Protein AF-A0ABD5SU99-F1 (afdb_monomer_lite)

Foldseek 3Di:
DDDDDDPPPPPPVVVVVVVVLVVVCQAQVLVSPPQPPDPPHDDNQVPDPDHGDHDLFDKDWQPPDPAQRKFKWWAFLLLVLLVVLVVVDDPVVLPDPPPPDDPSVSSLVVSQAEDDDLPPDSGYVVSQLVLLVLLVVVVVCCCVVVVQPDWWWKRQLGHIMIIRPDRCPPCSCALVVQVVVVCCCCPVVVRRTDSCQRRDNGDMGTDQQDANNSRQFGIHIDDDSPDDRVPPGHDPVPDDPVVPPDD

Secondary structure (DSSP, 8-state):
------------HHHHHHHHHHHHHHHSTTTS-TTTTSTTPPPPGGG-SSPPP--S--EEETT-SSSS--EEEEEEHHHHHHHHHHHHS-GGG--S--SSS-HHHHHHHHS----S-STT-S--HHHHHHHHHHHHHHHHHHHHTT--S-EEEEE-SSEEEEEE----TTTTT-HHHHHHHHHIIIIIS-----HHHHH-TT-EEEPTT-EETTTTEE-EEES-TT--TTTTT--GGGS-TTTS---

Structure (mmCIF, N/CA/C/O backbone):
data_AF-A0ABD5SU99-F1
#
_entry.id   AF-A0ABD5SU99-F1
#
loop_
_atom_site.group_PDB
_atom_site.id
_atom_site.type_symbol
_atom_site.label_atom_id
_atom_site.label_alt_id
_atom_site.label_comp_id
_atom_site.label_asym_id
_atom_site.label_entity_id
_atom_site.label_seq_id
_atom_site.pdbx_PDB_ins_code
_atom_site.Cartn_x
_atom_site.Cartn_y
_atom_site.Cartn_z
_atom_site.occupancy
_atom_site.B_iso_or_equiv
_atom_site.auth_seq_id
_atom_site.auth_comp_id
_atom_site.auth_asym_id
_atom_site.auth_atom_id
_atom_site.pdbx_PDB_model_num
ATOM 1 N N . TYR A 1 1 ? 1.007 -40.367 4.594 1.00 33.06 1 TYR A N 1
ATOM 2 C CA . TYR A 1 1 ? 0.084 -40.044 5.696 1.00 33.06 1 TYR A CA 1
ATOM 3 C C . TYR A 1 1 ? 0.593 -38.775 6.339 1.00 33.06 1 TYR A C 1
ATOM 5 O O . TYR A 1 1 ? 1.397 -38.842 7.257 1.00 33.06 1 TYR A O 1
ATOM 13 N N . THR A 1 2 ? 0.211 -37.633 5.778 1.00 33.09 2 THR A N 1
ATOM 14 C CA . THR A 1 2 ? 0.594 -36.320 6.298 1.00 33.09 2 THR A CA 1
ATOM 15 C C . THR A 1 2 ? -0.661 -35.764 6.942 1.00 33.09 2 THR A C 1
ATOM 17 O O . THR A 1 2 ? -1.633 -35.463 6.257 1.00 33.09 2 THR A O 1
ATOM 20 N N . THR A 1 3 ? -0.685 -35.783 8.269 1.00 32.12 3 THR A N 1
ATOM 21 C CA . THR A 1 3 ? -1.780 -35.241 9.067 1.00 32.12 3 THR A CA 1
ATOM 22 C C . THR A 1 3 ? -1.652 -33.725 9.052 1.00 32.12 3 THR A C 1
ATOM 24 O O . THR A 1 3 ? -0.763 -33.180 9.699 1.00 32.12 3 THR A O 1
ATOM 27 N N . THR A 1 4 ? -2.527 -33.048 8.314 1.00 40.25 4 THR A N 1
ATOM 28 C CA . THR A 1 4 ? -2.817 -31.627 8.509 1.00 40.25 4 THR A CA 1
ATOM 29 C C . THR A 1 4 ? -3.391 -31.461 9.914 1.00 40.25 4 THR A C 1
ATOM 31 O O . THR A 1 4 ? -4.456 -31.993 10.231 1.00 40.25 4 THR A O 1
ATOM 34 N N . ALA A 1 5 ? -2.656 -30.778 10.790 1.00 30.83 5 ALA A N 1
ATOM 35 C CA . ALA A 1 5 ? -3.190 -30.356 12.075 1.00 30.83 5 ALA A CA 1
ATOM 36 C C . ALA A 1 5 ? -4.237 -29.252 11.830 1.00 30.83 5 ALA A C 1
ATOM 38 O O . ALA A 1 5 ? -3.983 -28.349 11.032 1.00 30.83 5 ALA A O 1
ATOM 39 N N . PRO A 1 6 ? -5.414 -29.301 12.472 1.00 33.06 6 PRO A N 1
ATOM 40 C CA . PRO A 1 6 ? -6.408 -28.253 12.322 1.00 33.06 6 PRO A CA 1
ATOM 41 C C . PRO A 1 6 ? -5.910 -26.973 12.999 1.00 33.06 6 PRO A C 1
ATOM 43 O O . PRO A 1 6 ? -5.499 -26.995 14.164 1.00 33.06 6 PRO A O 1
ATOM 46 N N . ILE A 1 7 ? -5.990 -25.854 12.275 1.00 35.66 7 ILE A N 1
ATOM 47 C CA . ILE A 1 7 ? -5.831 -24.509 12.832 1.00 35.66 7 ILE A CA 1
ATOM 48 C C . ILE A 1 7 ? -6.864 -24.379 13.949 1.00 35.66 7 ILE A C 1
ATOM 50 O O . ILE A 1 7 ? -8.073 -24.332 13.721 1.00 35.66 7 ILE A O 1
ATOM 54 N N . THR A 1 8 ? -6.388 -24.410 15.188 1.00 33.78 8 THR A N 1
ATOM 55 C CA . THR A 1 8 ? -7.256 -24.307 16.352 1.00 33.78 8 THR A CA 1
ATOM 56 C C . THR A 1 8 ? -7.601 -22.833 16.512 1.00 33.78 8 THR A C 1
ATOM 58 O O . THR A 1 8 ? -6.786 -22.063 17.015 1.00 33.78 8 THR A O 1
ATOM 61 N N . GLN A 1 9 ? -8.793 -22.423 16.069 1.00 39.72 9 GLN A N 1
ATOM 62 C CA . GLN A 1 9 ? -9.343 -21.106 16.389 1.00 39.72 9 GLN A CA 1
ATOM 63 C C . GLN A 1 9 ? -9.461 -20.985 17.913 1.00 39.72 9 GLN A C 1
ATOM 65 O O . GLN A 1 9 ? -10.394 -21.496 18.533 1.00 39.72 9 GLN A O 1
ATOM 70 N N . ARG A 1 10 ? -8.488 -20.326 18.545 1.00 38.88 10 ARG A N 1
ATOM 71 C CA . ARG A 1 10 ? -8.619 -19.874 19.929 1.00 38.88 10 ARG A CA 1
ATOM 72 C C . ARG A 1 10 ? -9.561 -18.675 19.933 1.00 38.88 10 ARG A C 1
ATOM 74 O O . ARG A 1 10 ? -9.139 -17.548 19.696 1.00 38.88 10 ARG A O 1
ATOM 81 N N . THR A 1 11 ? -10.841 -18.916 20.191 1.00 42.84 11 THR A N 1
ATOM 82 C CA . THR A 1 11 ? -11.827 -17.856 20.421 1.00 42.84 11 THR A CA 1
ATOM 83 C C . THR A 1 11 ? -11.618 -17.269 21.817 1.00 42.84 11 THR A C 1
ATOM 85 O O . THR A 1 11 ? -12.223 -17.713 22.793 1.00 42.84 11 THR A O 1
ATOM 88 N N . ASP A 1 12 ? -10.718 -16.297 21.929 1.00 51.03 12 ASP A N 1
ATOM 89 C CA . ASP A 1 12 ? -10.637 -15.434 23.105 1.00 51.03 12 ASP A CA 1
ATOM 90 C C . ASP A 1 12 ? -11.763 -14.394 23.020 1.00 51.03 12 ASP A C 1
ATOM 92 O O . ASP A 1 12 ? -11.740 -13.494 22.178 1.00 51.03 12 ASP A O 1
ATOM 96 N N . SER A 1 13 ? -12.772 -14.519 23.886 1.00 55.41 13 SER A N 1
ATOM 97 C CA . SER A 1 13 ? -13.923 -13.609 23.935 1.00 55.41 13 SER A CA 1
ATOM 98 C C . SER A 1 13 ? -13.525 -12.148 24.177 1.00 55.41 13 SER A C 1
ATOM 100 O O . SER A 1 13 ? -14.260 -11.243 23.793 1.00 55.41 13 SER A O 1
ATOM 102 N N . SER A 1 14 ? -12.360 -11.900 24.789 1.00 59.12 14 SER A N 1
ATOM 103 C CA . SER A 1 14 ? -11.836 -10.546 24.986 1.00 59.12 14 SER A CA 1
ATOM 104 C C . SER A 1 14 ? -11.267 -9.938 23.699 1.00 59.12 14 SER A C 1
ATOM 106 O O . SER A 1 14 ? -11.337 -8.723 23.513 1.00 59.12 14 SER A O 1
ATOM 108 N N . ARG A 1 15 ? -10.754 -10.771 22.782 1.00 60.66 15 ARG A N 1
ATOM 109 C CA . ARG A 1 15 ? -10.257 -10.345 21.467 1.00 60.66 15 ARG A CA 1
ATOM 110 C C . ARG A 1 15 ? -11.413 -9.971 20.538 1.00 60.66 15 ARG A C 1
ATOM 112 O O . ARG A 1 15 ? -11.324 -8.952 19.863 1.00 60.66 15 ARG A O 1
ATOM 119 N N . GLY A 1 16 ? -12.513 -10.729 20.582 1.00 62.28 16 GLY A N 1
ATOM 120 C CA . GLY A 1 16 ? -13.746 -10.406 19.849 1.00 62.28 16 GLY A CA 1
ATOM 121 C C . GLY A 1 16 ? -14.328 -9.047 20.247 1.00 62.28 16 GLY A C 1
ATOM 122 O O . GLY A 1 16 ? -14.531 -8.193 19.395 1.00 62.28 16 GLY A O 1
ATOM 123 N N . ALA A 1 17 ? -14.462 -8.786 21.552 1.00 64.06 17 ALA A N 1
ATOM 124 C CA . ALA A 1 17 ? -14.976 -7.504 22.045 1.00 64.06 17 ALA A CA 1
ATOM 125 C C . ALA A 1 17 ? -14.102 -6.293 21.650 1.00 64.06 17 ALA A C 1
ATOM 127 O O . ALA 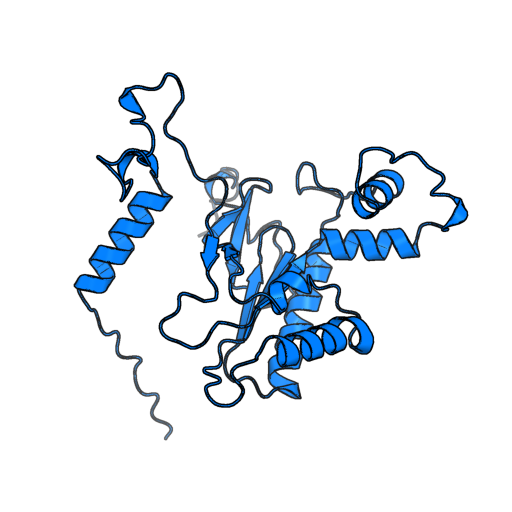A 1 17 ? -14.618 -5.201 21.418 1.00 64.06 17 ALA A O 1
ATOM 128 N N . LYS A 1 18 ? -12.776 -6.472 21.558 1.00 76.19 18 LYS A N 1
ATOM 129 C CA . LYS A 1 18 ? -11.858 -5.429 21.065 1.00 76.19 18 LYS A CA 1
ATOM 130 C C . LYS A 1 18 ? -12.024 -5.178 19.566 1.00 76.19 18 LYS A C 1
ATOM 132 O O . LYS A 1 18 ? -11.991 -4.024 19.150 1.00 76.19 18 LYS A O 1
ATOM 137 N N . LEU A 1 19 ? -12.217 -6.236 18.776 1.00 80.94 19 LEU A N 1
ATOM 138 C CA . LEU A 1 19 ? -12.436 -6.125 17.335 1.00 80.94 19 LEU A CA 1
ATOM 139 C C . LEU A 1 19 ? -13.751 -5.400 17.031 1.00 80.94 19 LEU A C 1
ATOM 141 O O . LEU A 1 19 ? -13.751 -4.462 16.242 1.00 80.94 19 LEU A O 1
ATOM 145 N N . ASP A 1 20 ? -14.836 -5.756 17.721 1.00 85.44 20 ASP A N 1
ATOM 146 C CA . ASP A 1 20 ? -16.141 -5.102 17.557 1.00 85.44 20 ASP A CA 1
ATOM 147 C C . ASP A 1 20 ? -16.066 -3.602 17.880 1.00 85.44 20 ASP A C 1
ATOM 149 O O . ASP A 1 20 ? -16.650 -2.770 17.182 1.00 85.44 20 ASP A O 1
ATOM 153 N N . SER A 1 21 ? -15.298 -3.239 18.913 1.00 86.50 21 SER A N 1
ATOM 154 C CA . SER A 1 21 ? -15.047 -1.840 19.267 1.00 86.50 21 SER A CA 1
ATOM 155 C C . SER A 1 21 ? -14.264 -1.100 18.180 1.00 86.50 21 SER A C 1
ATOM 157 O O . SER A 1 21 ? -14.588 0.048 17.884 1.00 86.50 21 SER A O 1
ATOM 159 N N . ALA A 1 22 ? -13.251 -1.736 17.583 1.00 86.94 22 ALA A N 1
ATOM 160 C CA . ALA A 1 22 ? -12.465 -1.145 16.502 1.00 86.94 22 ALA A CA 1
ATOM 161 C C . ALA A 1 22 ? -13.307 -0.951 15.233 1.00 86.94 22 ALA A C 1
ATOM 163 O O . ALA A 1 22 ? -13.284 0.123 14.640 1.00 86.94 22 ALA A O 1
ATOM 164 N N . VAL A 1 23 ? -14.105 -1.955 14.858 1.00 89.38 23 VAL A N 1
ATOM 165 C CA . VAL A 1 23 ? -15.031 -1.883 13.717 1.00 89.38 23 VAL A CA 1
ATOM 166 C C . VAL A 1 23 ? -16.049 -0.763 13.923 1.00 89.38 23 VAL A C 1
ATOM 168 O O . VAL A 1 23 ? -16.254 0.047 13.024 1.00 89.38 23 VAL A O 1
ATOM 171 N N . SER A 1 24 ? -16.634 -0.670 15.121 1.00 91.75 24 SER A N 1
ATOM 172 C CA . SER A 1 24 ? -17.593 0.391 15.454 1.00 91.75 24 SER A CA 1
ATOM 173 C C . SER A 1 24 ? -16.956 1.779 15.348 1.00 91.75 24 SER A C 1
ATOM 175 O O . SER A 1 24 ? -17.555 2.689 14.780 1.00 91.75 24 SER A O 1
ATOM 177 N N . PHE A 1 25 ? -15.721 1.936 15.836 1.00 91.25 25 PHE A N 1
ATOM 178 C CA . PHE A 1 25 ? -14.965 3.180 15.689 1.00 91.25 25 PHE A CA 1
ATOM 179 C C . PHE A 1 25 ? -14.668 3.514 14.227 1.00 91.25 25 PHE A C 1
ATOM 181 O O . PHE A 1 25 ? -14.889 4.643 13.820 1.00 91.25 25 PHE A O 1
ATOM 188 N N . ILE A 1 26 ? -14.252 2.552 13.406 1.00 89.94 26 ILE A N 1
ATOM 189 C CA . ILE A 1 26 ? -14.007 2.789 11.976 1.00 89.94 26 ILE A CA 1
ATOM 190 C C . ILE A 1 26 ? -15.294 3.215 11.248 1.00 89.94 26 ILE A C 1
ATOM 192 O O . ILE A 1 26 ? -15.264 4.108 10.406 1.00 89.94 26 ILE A O 1
ATOM 196 N N . GLN A 1 27 ? -16.431 2.594 11.569 1.00 89.19 27 GLN A N 1
ATOM 197 C CA . GLN A 1 27 ? -17.713 2.875 10.915 1.00 89.19 27 GLN A CA 1
ATOM 198 C C . GLN A 1 27 ? -18.372 4.175 11.391 1.00 89.19 27 GLN A C 1
ATOM 200 O O . GLN A 1 27 ? -19.133 4.789 10.644 1.00 89.19 27 GLN A O 1
ATOM 205 N N . SER A 1 28 ? -18.138 4.589 12.638 1.00 90.38 28 SER A N 1
ATOM 206 C CA . SER A 1 28 ? -18.675 5.840 13.188 1.00 90.38 28 SER A CA 1
ATOM 207 C C . SER A 1 28 ? -17.705 6.453 14.214 1.00 90.38 28 SER A C 1
ATOM 209 O O . SER A 1 28 ? -17.959 6.384 15.425 1.00 90.38 28 SER A O 1
ATOM 211 N N . PRO A 1 29 ? -16.598 7.070 13.750 1.00 91.12 29 PRO A N 1
ATOM 212 C CA . PRO A 1 29 ? -15.497 7.525 14.600 1.00 91.12 29 PRO A CA 1
ATOM 213 C C . PRO A 1 29 ? -15.932 8.424 15.748 1.00 91.12 29 PRO A C 1
ATOM 215 O O . PRO A 1 29 ? -15.576 8.172 16.897 1.00 91.12 29 PRO A O 1
ATOM 218 N N . ALA A 1 30 ? -16.754 9.439 15.475 1.00 90.00 30 ALA A N 1
ATOM 219 C CA . ALA A 1 30 ? -17.163 10.388 16.505 1.00 90.00 30 ALA A CA 1
ATOM 220 C C . ALA A 1 30 ? -18.101 9.761 17.554 1.00 90.00 30 ALA A C 1
ATOM 222 O O . ALA A 1 30 ? -18.088 10.149 18.723 1.00 90.00 30 ALA A O 1
ATOM 223 N N . ARG A 1 31 ? -18.896 8.750 17.173 1.00 89.75 31 ARG A N 1
ATOM 224 C CA . ARG A 1 31 ? -19.836 8.074 18.086 1.00 89.75 31 ARG A CA 1
ATOM 225 C C . ARG A 1 31 ? -19.150 7.081 19.015 1.00 89.75 31 ARG A C 1
ATOM 227 O O . ARG A 1 31 ? -19.563 6.955 20.172 1.00 89.75 31 ARG A O 1
ATOM 234 N N . TYR A 1 32 ? -18.115 6.408 18.520 1.00 91.25 32 TYR A N 1
ATOM 235 C CA . TYR A 1 32 ? -17.366 5.377 19.244 1.00 91.25 32 TYR A CA 1
ATOM 236 C C . TYR A 1 32 ? -15.943 5.818 19.602 1.00 91.25 32 TYR A C 1
ATOM 238 O O . TYR A 1 32 ? -15.064 4.978 19.785 1.00 91.25 32 TYR A O 1
ATOM 246 N N . ASP A 1 33 ? -15.723 7.128 19.717 1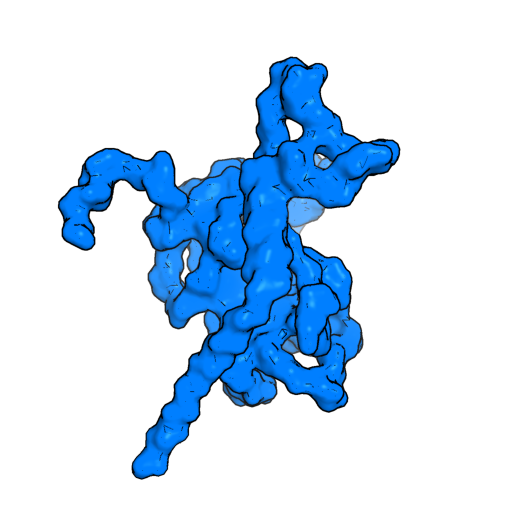.00 89.88 33 ASP A N 1
ATOM 247 C CA . ASP A 1 33 ? -14.427 7.705 20.051 1.00 89.88 33 ASP A CA 1
ATOM 248 C C . ASP A 1 33 ? -13.897 7.170 21.400 1.00 89.88 33 ASP A C 1
ATOM 250 O O . ASP A 1 33 ? -14.526 7.396 22.445 1.00 89.88 33 ASP A O 1
ATOM 254 N N . PRO A 1 34 ? -12.735 6.486 21.422 1.00 88.88 34 PRO A N 1
ATOM 255 C CA . PRO A 1 34 ? -12.143 5.981 22.658 1.00 88.88 34 PRO A CA 1
ATOM 256 C C . PRO A 1 34 ? -11.690 7.098 23.612 1.00 88.88 34 PRO A C 1
ATOM 258 O O . PRO A 1 34 ? -11.492 6.839 24.800 1.00 88.88 34 PRO A O 1
ATOM 261 N N . PHE A 1 35 ? -11.551 8.335 23.128 1.00 89.38 35 PHE A N 1
ATOM 262 C CA . PHE A 1 35 ? -11.140 9.497 23.914 1.00 89.38 35 PHE A CA 1
ATOM 263 C C . PHE A 1 35 ? -12.312 10.332 24.437 1.00 89.38 35 PHE A C 1
ATOM 265 O O . PHE A 1 35 ? -12.094 11.426 24.976 1.00 89.38 35 PHE A O 1
ATOM 272 N N . LYS A 1 36 ? -13.547 9.821 24.335 1.00 86.50 36 LYS A N 1
ATOM 273 C CA . LYS A 1 36 ? -14.757 10.506 24.799 1.00 86.50 36 LYS A CA 1
ATOM 274 C C . LYS A 1 36 ? -14.612 10.995 26.245 1.00 86.50 36 LYS A C 1
ATOM 276 O O . LYS A 1 36 ? -14.356 10.221 27.165 1.00 86.50 36 LYS A O 1
ATOM 281 N N . GLY A 1 37 ? -14.819 12.297 26.446 1.00 84.50 37 GLY A N 1
ATOM 282 C CA . GLY A 1 37 ? -14.672 12.958 27.749 1.00 84.50 37 GLY A CA 1
ATOM 283 C C . GLY A 1 37 ? -13.287 13.557 28.020 1.00 84.50 37 GLY A C 1
ATOM 284 O O . GLY A 1 37 ? -13.084 14.121 29.094 1.00 84.50 37 GLY A O 1
ATOM 285 N N . SER A 1 38 ? -12.357 13.472 27.066 1.00 91.25 38 SER A N 1
ATOM 286 C CA . SER A 1 38 ? -11.091 14.214 27.082 1.00 91.25 38 SER A CA 1
ATOM 287 C C . SER A 1 38 ? -11.155 15.482 26.220 1.00 91.25 38 SER A C 1
ATOM 289 O O . SER A 1 38 ? -12.093 15.680 25.451 1.00 91.25 38 SER A O 1
ATOM 291 N N . GLU A 1 39 ? -10.133 16.334 26.324 1.00 90.62 39 GLU A N 1
ATOM 292 C CA . GLU A 1 39 ? -9.961 17.507 25.450 1.00 90.62 39 GLU A CA 1
ATOM 293 C C . GLU A 1 39 ? -9.622 17.147 23.990 1.00 90.62 39 GLU A C 1
ATOM 295 O O . GLU A 1 39 ? -9.730 18.000 23.115 1.00 90.62 39 GLU A O 1
ATOM 300 N N . TYR A 1 40 ? -9.246 15.890 23.731 1.00 89.12 40 TYR A N 1
ATOM 301 C CA . TYR A 1 40 ? -8.907 15.364 22.404 1.00 89.12 40 TYR A CA 1
ATOM 302 C C . TYR A 1 40 ? -10.066 14.595 21.761 1.00 89.12 40 TYR A C 1
ATOM 304 O O . TYR A 1 40 ? -9.882 13.994 20.705 1.00 89.12 40 TYR A O 1
ATOM 312 N N . ALA A 1 41 ? -11.236 14.576 22.407 1.00 89.31 41 ALA A N 1
ATOM 313 C CA . ALA A 1 41 ? -12.384 13.848 21.900 1.00 89.31 41 ALA A CA 1
ATOM 314 C C . ALA A 1 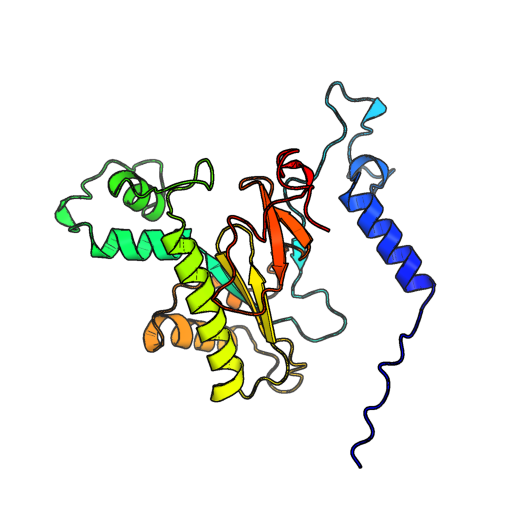41 ? -12.860 14.425 20.560 1.00 89.31 41 ALA A C 1
ATOM 316 O O . ALA A 1 41 ? -12.902 15.645 20.369 1.00 89.31 41 ALA A O 1
ATOM 317 N N . LEU A 1 42 ? -13.280 13.544 19.656 1.00 88.12 42 LEU A N 1
ATOM 318 C CA . LEU A 1 42 ? -13.989 13.940 18.451 1.00 88.12 42 LEU A CA 1
ATOM 319 C C . LEU A 1 42 ? -15.284 14.664 18.835 1.00 88.12 42 LEU A C 1
ATOM 321 O O . LEU A 1 42 ? -15.953 14.332 19.818 1.00 88.12 42 LEU A O 1
ATOM 325 N N . ALA A 1 43 ? -15.618 15.694 18.060 1.00 86.06 43 ALA A N 1
ATOM 326 C CA . ALA A 1 43 ? -16.802 16.496 18.318 1.00 86.06 43 ALA A CA 1
ATOM 327 C C . ALA A 1 43 ? -18.070 15.641 18.191 1.00 86.06 43 ALA A C 1
ATOM 329 O O . ALA A 1 43 ? -18.208 14.867 17.245 1.00 86.06 43 ALA A O 1
ATOM 330 N N . ASP A 1 44 ? -18.993 15.811 19.141 1.00 85.31 44 ASP A N 1
ATOM 331 C CA . ASP A 1 44 ? -20.271 15.103 19.132 1.00 85.31 44 ASP A CA 1
ATOM 332 C C . ASP A 1 44 ? -21.045 15.466 17.852 1.00 85.31 44 ASP A C 1
ATOM 334 O O . ASP A 1 44 ? -21.391 16.641 17.676 1.00 85.31 44 ASP A O 1
ATOM 338 N N . PRO A 1 45 ? -21.31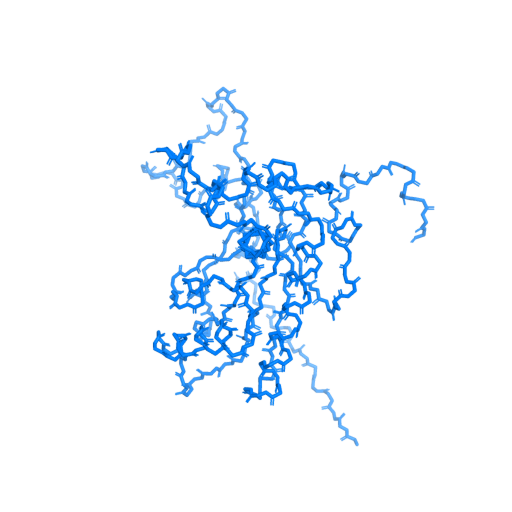1 14.498 16.955 1.00 84.06 45 PRO A N 1
ATOM 339 C CA . PRO A 1 45 ? -21.935 14.778 15.669 1.00 84.06 45 PRO A CA 1
ATOM 340 C C . PRO A 1 45 ? -23.351 15.339 15.829 1.00 84.06 45 PRO A C 1
ATOM 342 O O . PRO A 1 45 ? -23.805 16.082 14.964 1.00 84.06 45 PRO A O 1
ATOM 345 N N . ASP A 1 46 ? -24.030 15.064 16.947 1.00 85.19 46 ASP A N 1
ATOM 346 C CA . ASP A 1 46 ? -25.378 15.577 17.208 1.00 85.19 46 ASP A CA 1
ATOM 347 C C . ASP A 1 46 ? -25.370 17.087 17.554 1.00 85.19 46 ASP A C 1
ATOM 349 O O . ASP A 1 46 ? -26.422 17.729 17.597 1.00 85.19 46 ASP A O 1
ATOM 353 N N . LEU A 1 47 ? -24.186 17.670 17.787 1.00 84.19 47 LEU A N 1
ATOM 354 C CA . LEU A 1 47 ? -23.980 19.098 18.055 1.00 84.19 47 LEU A CA 1
ATOM 355 C C . LEU A 1 47 ? -23.423 19.872 16.848 1.00 84.19 47 LEU A C 1
ATOM 357 O O . LEU A 1 47 ? -23.242 21.089 16.943 1.00 84.19 47 LEU A O 1
ATOM 361 N N . LEU A 1 48 ? -23.129 19.198 15.732 1.00 81.69 48 LEU A N 1
ATOM 362 C CA . LEU A 1 48 ? -22.539 19.800 14.536 1.00 81.69 48 LEU A CA 1
ATOM 363 C C . LEU A 1 48 ? -23.589 20.045 13.446 1.00 81.69 48 LEU A C 1
ATOM 365 O O . LEU A 1 48 ? -24.554 19.305 13.298 1.00 81.69 48 LEU A O 1
ATOM 369 N N . GLU A 1 49 ? -23.373 21.078 12.626 1.00 81.44 49 GLU A N 1
ATOM 370 C CA . GLU A 1 49 ? -24.165 21.292 11.401 1.00 81.44 49 GLU A CA 1
ATOM 371 C C . GLU A 1 49 ? -23.797 20.300 10.284 1.00 81.44 49 GLU A C 1
ATOM 373 O O . GLU A 1 49 ? -24.585 20.063 9.369 1.00 81.44 49 GLU A O 1
ATOM 378 N N . LYS A 1 50 ? -22.583 19.738 10.339 1.00 74.12 50 LYS A N 1
ATOM 379 C CA . LYS A 1 50 ? -22.095 18.734 9.390 1.00 74.12 50 LYS A CA 1
ATOM 380 C C . LYS A 1 50 ? -22.505 17.333 9.838 1.00 74.12 50 LYS A C 1
ATOM 382 O O . LYS A 1 50 ? -22.639 17.074 11.028 1.00 74.12 50 LYS A O 1
ATOM 387 N N . SER A 1 51 ? -22.666 16.439 8.866 1.00 76.06 51 SER A N 1
ATOM 388 C CA . SER A 1 51 ? -22.913 15.018 9.107 1.00 76.06 51 SER A CA 1
ATOM 389 C C . SER A 1 51 ? -21.784 14.364 9.907 1.00 76.06 51 SER A C 1
ATOM 391 O O . SER A 1 51 ? -20.662 14.873 9.945 1.00 76.06 51 SER A O 1
ATOM 393 N N . ASP A 1 52 ? -22.099 13.211 10.500 1.00 79.56 52 ASP A N 1
ATOM 394 C CA . ASP A 1 52 ? -21.139 12.342 11.186 1.00 79.56 52 ASP A CA 1
ATOM 395 C C . ASP A 1 52 ? -19.902 12.114 10.296 1.00 79.56 52 ASP A C 1
ATOM 397 O O . ASP A 1 52 ? -20.076 11.761 9.120 1.00 79.56 52 ASP A O 1
ATOM 401 N N . PRO A 1 53 ? -18.674 12.378 10.780 1.00 80.38 53 PRO A N 1
ATOM 402 C CA . PRO A 1 53 ? -17.479 12.133 9.988 1.00 80.38 53 PRO A CA 1
ATOM 403 C C . PRO A 1 53 ? -17.358 10.647 9.645 1.00 80.38 53 PRO A C 1
ATOM 405 O O . PRO A 1 53 ? -17.503 9.785 10.507 1.00 80.38 53 PRO A O 1
ATOM 408 N N . ILE A 1 54 ? -17.037 10.365 8.386 1.00 84.19 54 ILE A N 1
ATOM 409 C CA . ILE A 1 54 ? -16.664 9.035 7.899 1.00 84.19 54 ILE A CA 1
ATOM 410 C C . ILE A 1 54 ? -15.189 9.052 7.502 1.00 84.19 54 ILE A C 1
ATOM 412 O O . ILE A 1 54 ? -14.662 10.090 7.106 1.00 84.19 54 ILE A O 1
ATOM 416 N N . SER A 1 55 ? -14.504 7.922 7.649 1.00 87.44 55 SER A N 1
ATOM 417 C CA . SER A 1 55 ? -13.089 7.816 7.296 1.00 87.44 55 SER A CA 1
ATOM 418 C C . SER A 1 55 ? -12.900 7.702 5.782 1.00 87.44 55 SER A C 1
ATOM 420 O O . SER A 1 55 ? -13.395 6.757 5.175 1.00 87.44 55 SER A O 1
ATOM 422 N N . ASP A 1 56 ? -12.107 8.602 5.197 1.00 87.94 56 ASP A N 1
ATOM 423 C CA . ASP A 1 56 ? -11.670 8.506 3.791 1.00 87.94 56 ASP A CA 1
ATOM 424 C C . ASP A 1 56 ? -10.600 7.414 3.577 1.00 87.94 56 ASP A C 1
ATOM 426 O O . ASP A 1 56 ? -10.363 6.932 2.465 1.00 87.94 56 ASP A O 1
ATOM 430 N N . GLY A 1 57 ? -9.950 6.993 4.663 1.00 91.31 57 GLY A N 1
ATOM 431 C CA . GLY A 1 57 ? -8.983 5.907 4.673 1.00 91.31 57 GLY A CA 1
ATOM 432 C C . GLY A 1 57 ? -8.809 5.321 6.066 1.00 91.31 57 GLY A C 1
ATOM 433 O O . GLY A 1 57 ? -8.909 6.023 7.073 1.00 91.31 57 GLY A O 1
ATOM 434 N N . VAL A 1 58 ? -8.544 4.018 6.114 1.00 93.50 58 VAL A N 1
ATOM 435 C CA . VAL A 1 58 ? -8.278 3.277 7.348 1.00 93.50 58 VAL A CA 1
ATOM 436 C C . VAL A 1 58 ? -6.893 2.667 7.229 1.00 93.50 58 VAL A C 1
ATOM 438 O O . VAL A 1 58 ? -6.608 1.979 6.250 1.00 93.50 58 VAL A O 1
ATOM 441 N N . TYR A 1 59 ? -6.044 2.907 8.224 1.00 93.00 59 TYR A N 1
ATOM 442 C CA . TYR A 1 59 ? -4.652 2.475 8.217 1.00 93.00 59 TYR A CA 1
ATOM 443 C C . TYR A 1 59 ? -4.294 1.749 9.510 1.00 93.00 59 TYR A C 1
ATOM 445 O O . TYR A 1 59 ? -4.917 1.970 10.550 1.00 93.00 59 TYR A O 1
ATOM 453 N N . TYR A 1 60 ? -3.275 0.902 9.445 1.00 89.25 60 TYR A N 1
ATOM 454 C CA . TYR A 1 60 ? -2.704 0.211 10.593 1.00 89.25 60 TYR A CA 1
ATOM 455 C C . TYR A 1 60 ? -1.180 0.335 10.576 1.00 89.25 60 TYR A C 1
ATOM 457 O O . TYR A 1 60 ? -0.572 0.438 9.510 1.00 89.25 60 TYR A O 1
ATOM 465 N N . GLY A 1 61 ? -0.571 0.347 11.762 1.00 89.12 61 GLY A N 1
ATOM 466 C CA . GLY A 1 61 ? 0.882 0.406 11.905 1.00 89.12 61 GLY A CA 1
ATOM 467 C C . GLY A 1 61 ? 1.530 -0.948 11.668 1.00 89.12 61 GLY A C 1
ATOM 468 O O . GLY A 1 61 ? 1.031 -1.977 12.131 1.00 89.12 61 GLY A O 1
ATOM 469 N N . LEU A 1 62 ? 2.656 -0.951 10.960 1.00 85.19 62 LEU A N 1
ATOM 470 C CA . LEU A 1 62 ? 3.438 -2.166 10.733 1.00 85.19 62 LEU A CA 1
ATOM 471 C C . LEU A 1 62 ? 4.190 -2.624 11.998 1.00 85.19 62 LEU A C 1
ATOM 473 O O . LEU A 1 62 ? 4.514 -3.805 12.135 1.00 85.19 62 LEU A O 1
ATOM 477 N N . ASP A 1 63 ? 4.423 -1.722 12.949 1.00 79.88 63 ASP A N 1
ATOM 478 C CA . ASP A 1 63 ? 5.065 -1.959 14.248 1.00 79.88 63 ASP A CA 1
ATOM 479 C C . ASP A 1 63 ? 4.134 -2.545 15.325 1.00 79.88 63 ASP A C 1
ATOM 481 O O . ASP A 1 63 ? 4.605 -3.052 16.342 1.00 79.88 63 ASP A O 1
ATOM 485 N N . ASN A 1 64 ? 2.817 -2.487 15.119 1.00 66.56 64 ASN A N 1
ATOM 486 C CA . ASN A 1 64 ? 1.807 -2.820 16.128 1.00 66.56 64 ASN A CA 1
ATOM 487 C C . ASN A 1 64 ? 1.225 -4.229 15.954 1.00 66.56 64 ASN A C 1
ATOM 489 O O . ASN A 1 64 ? 0.009 -4.421 15.887 1.00 66.56 64 ASN A O 1
ATOM 493 N N . TRP A 1 65 ? 2.104 -5.226 15.898 1.00 66.38 65 TRP A N 1
ATOM 494 C CA . TRP A 1 65 ? 1.726 -6.629 15.750 1.00 66.38 65 TRP A CA 1
ATOM 495 C C . TRP A 1 65 ? 2.193 -7.456 16.953 1.00 66.38 65 TRP A C 1
ATOM 497 O O . TRP A 1 65 ? 3.159 -7.104 17.624 1.00 66.38 65 TRP A O 1
ATOM 507 N N . ASP A 1 66 ? 1.556 -8.606 17.203 1.00 64.94 66 ASP A N 1
ATOM 508 C CA . ASP A 1 66 ? 2.000 -9.586 18.220 1.00 64.94 66 ASP A CA 1
ATOM 509 C C . ASP A 1 66 ? 3.348 -10.273 17.842 1.00 64.94 66 ASP A C 1
ATOM 511 O O . ASP A 1 66 ? 3.718 -11.295 18.418 1.00 64.94 66 ASP A O 1
ATOM 515 N N . ARG A 1 67 ? 4.072 -9.718 16.860 1.00 63.56 67 ARG A N 1
ATOM 516 C CA . ARG A 1 67 ? 5.282 -10.219 16.191 1.00 63.56 67 ARG A CA 1
ATOM 517 C C . ARG A 1 67 ? 6.241 -9.062 15.895 1.00 63.56 67 ARG A C 1
ATOM 519 O O . ARG A 1 67 ? 5.869 -7.895 16.004 1.00 63.56 67 ARG A O 1
ATOM 526 N N . SER A 1 68 ? 7.467 -9.391 15.486 1.00 66.19 68 SER A N 1
ATOM 527 C CA . SER A 1 68 ? 8.415 -8.414 14.935 1.00 66.19 68 SER A CA 1
ATOM 528 C C . SER A 1 68 ? 7.780 -7.617 13.788 1.00 66.19 68 SER A C 1
ATOM 530 O O . SER A 1 68 ? 6.963 -8.153 13.033 1.00 66.19 68 SER A O 1
ATOM 532 N N . TRP A 1 69 ? 8.171 -6.342 13.677 1.00 72.56 69 TRP A N 1
ATOM 533 C CA . TRP A 1 69 ? 7.694 -5.397 12.661 1.00 72.56 69 TRP A CA 1
ATOM 534 C C . TRP A 1 69 ? 7.592 -6.043 11.271 1.00 72.56 69 TRP A C 1
ATOM 536 O O . TRP A 1 69 ? 8.590 -6.522 10.726 1.00 72.56 69 TRP A O 1
ATOM 546 N N . VAL A 1 70 ? 6.384 -6.006 10.701 1.00 82.62 70 VAL A N 1
ATOM 547 C CA . VAL A 1 70 ? 6.070 -6.518 9.363 1.00 82.62 70 VAL A CA 1
ATOM 548 C C . VAL A 1 70 ? 6.847 -5.746 8.297 1.00 82.62 70 VAL A C 1
ATOM 550 O O . VAL A 1 70 ? 6.717 -4.530 8.184 1.00 82.62 70 VAL A O 1
ATOM 553 N N . LEU A 1 71 ? 7.647 -6.442 7.493 1.00 87.56 71 LEU A N 1
ATOM 554 C CA . LEU A 1 71 ? 8.249 -5.850 6.304 1.00 87.56 71 LEU A CA 1
ATOM 555 C C . LEU A 1 71 ? 7.196 -5.765 5.198 1.00 87.56 71 LEU A C 1
ATOM 557 O O . LEU A 1 71 ? 6.528 -6.754 4.898 1.00 87.56 71 LEU A O 1
ATOM 561 N N . ALA A 1 72 ? 7.068 -4.585 4.600 1.00 91.31 72 ALA A N 1
ATOM 562 C CA . ALA A 1 72 ? 6.200 -4.357 3.462 1.00 91.31 72 ALA A CA 1
ATOM 563 C C . ALA A 1 72 ? 6.910 -3.489 2.423 1.00 91.31 72 ALA A C 1
ATOM 565 O O . ALA A 1 72 ? 7.681 -2.605 2.786 1.00 91.31 72 ALA A O 1
ATOM 566 N N . VAL A 1 73 ? 6.627 -3.759 1.156 1.00 94.12 73 VAL A N 1
ATOM 567 C CA . VAL A 1 73 ? 7.052 -2.978 -0.007 1.00 94.12 73 VAL A CA 1
ATOM 568 C C . VAL A 1 73 ? 5.804 -2.351 -0.612 1.00 94.12 73 VAL A C 1
ATOM 570 O O . VAL A 1 73 ? 4.794 -3.039 -0.753 1.00 94.12 73 VAL A O 1
ATOM 573 N N . ASP A 1 74 ? 5.862 -1.068 -0.948 1.00 96.00 74 ASP A N 1
ATOM 574 C CA . ASP A 1 74 ? 4.768 -0.330 -1.583 1.00 96.00 74 ASP A CA 1
ATOM 575 C C . ASP A 1 74 ? 5.177 0.066 -3.000 1.00 96.00 74 ASP A C 1
ATOM 577 O O . ASP A 1 74 ? 6.269 0.598 -3.201 1.00 96.00 74 ASP A O 1
ATOM 581 N N . ILE A 1 75 ? 4.331 -0.277 -3.967 1.00 96.25 75 ILE A N 1
ATOM 582 C CA . ILE A 1 75 ? 4.522 -0.038 -5.397 1.00 96.25 75 ILE A CA 1
ATOM 583 C C . ILE A 1 75 ? 3.289 0.724 -5.878 1.00 96.25 75 ILE A C 1
ATOM 585 O O . ILE A 1 75 ? 2.218 0.130 -6.050 1.00 96.25 75 ILE A O 1
ATOM 589 N N . ASP A 1 76 ? 3.438 2.031 -6.095 1.00 92.12 76 ASP A N 1
ATOM 590 C CA . ASP A 1 76 ? 2.357 2.917 -6.532 1.00 92.12 76 ASP A CA 1
ATOM 591 C C . ASP A 1 76 ? 2.363 3.090 -8.062 1.00 92.12 76 ASP A C 1
ATOM 593 O O . ASP A 1 76 ? 3.408 3.263 -8.699 1.00 92.12 76 ASP A O 1
ATOM 597 N N . ALA A 1 77 ? 1.180 3.083 -8.679 1.00 91.56 77 ALA A N 1
ATOM 598 C CA . ALA A 1 77 ? 1.031 3.367 -10.104 1.00 91.56 77 ALA A CA 1
ATOM 599 C C . ALA A 1 77 ? 1.520 4.778 -10.470 1.00 91.56 77 ALA A C 1
ATOM 601 O O . ALA A 1 77 ? 1.962 4.998 -11.597 1.00 91.56 77 ALA A O 1
ATOM 602 N N . LYS A 1 78 ? 1.487 5.736 -9.535 1.00 86.88 78 LYS A N 1
ATOM 603 C CA . LYS A 1 78 ? 2.047 7.080 -9.717 1.00 86.88 78 LYS A CA 1
ATOM 604 C C . LYS A 1 78 ? 3.558 7.037 -9.942 1.00 86.88 78 LYS A C 1
ATOM 606 O O . LYS A 1 78 ? 4.050 7.752 -10.818 1.00 86.88 78 LYS A O 1
ATOM 611 N N . ASP A 1 79 ? 4.286 6.206 -9.203 1.00 88.31 79 ASP A N 1
ATOM 612 C CA . ASP A 1 79 ? 5.742 6.094 -9.341 1.00 88.31 79 ASP A CA 1
ATOM 613 C C . ASP A 1 79 ? 6.105 5.433 -10.676 1.00 88.31 79 ASP A C 1
ATOM 615 O O . ASP A 1 79 ? 7.001 5.892 -11.388 1.00 88.31 79 ASP A O 1
ATOM 619 N N . ILE A 1 80 ? 5.328 4.428 -11.089 1.00 90.12 80 ILE A N 1
ATOM 620 C CA . ILE A 1 80 ? 5.453 3.788 -12.407 1.00 90.12 80 ILE A CA 1
ATOM 621 C C . ILE A 1 80 ? 5.173 4.785 -13.536 1.00 90.12 80 ILE A C 1
ATOM 623 O O . ILE A 1 80 ? 5.959 4.880 -14.483 1.00 90.12 80 ILE A O 1
ATOM 627 N N . ALA A 1 81 ? 4.085 5.553 -13.432 1.00 87.44 81 ALA A N 1
ATOM 628 C CA . ALA A 1 81 ? 3.731 6.571 -14.416 1.00 87.44 81 ALA A CA 1
ATOM 629 C C . ALA A 1 81 ? 4.809 7.658 -14.510 1.00 87.44 81 ALA A C 1
ATOM 631 O O . ALA A 1 81 ? 5.158 8.081 -15.611 1.00 87.44 81 ALA A O 1
ATOM 632 N N . THR A 1 82 ? 5.388 8.057 -13.374 1.00 84.06 82 THR A N 1
ATOM 633 C CA . THR A 1 82 ? 6.494 9.023 -13.321 1.00 84.06 82 THR A CA 1
ATOM 634 C C . THR A 1 82 ? 7.721 8.470 -14.041 1.00 84.06 82 THR A C 1
ATOM 636 O O . THR A 1 82 ? 8.230 9.112 -14.957 1.00 84.06 82 THR A O 1
ATOM 639 N N . ALA A 1 83 ? 8.143 7.242 -13.723 1.00 83.19 83 ALA A N 1
ATOM 640 C CA . ALA A 1 83 ? 9.275 6.585 -14.380 1.00 83.19 83 ALA A CA 1
ATOM 641 C C . ALA A 1 83 ? 9.040 6.343 -15.887 1.00 83.19 83 ALA A C 1
ATOM 643 O O . ALA A 1 83 ? 9.979 6.295 -16.687 1.00 83.19 83 ALA A O 1
ATOM 644 N N . ARG A 1 84 ? 7.783 6.173 -16.317 1.00 82.62 84 ARG A N 1
ATOM 645 C CA . ARG A 1 84 ? 7.416 6.153 -17.740 1.00 82.62 84 ARG A CA 1
ATOM 646 C C . ARG A 1 84 ? 7.559 7.538 -18.369 1.00 82.62 84 ARG A C 1
ATOM 648 O O . ARG A 1 84 ? 8.254 7.653 -19.376 1.00 82.62 84 ARG A O 1
ATOM 655 N N . ALA A 1 85 ? 6.974 8.569 -17.763 1.00 82.06 85 ALA A N 1
ATOM 656 C CA . ALA A 1 85 ? 7.050 9.945 -18.247 1.00 82.06 85 ALA A CA 1
ATOM 657 C C . ALA A 1 85 ? 8.505 10.426 -18.385 1.00 82.06 85 ALA A C 1
ATOM 659 O O . ALA A 1 85 ? 8.852 11.027 -19.396 1.00 82.06 85 ALA A O 1
ATOM 660 N N . GLU A 1 86 ? 9.378 10.097 -17.428 1.00 80.94 86 GLU A N 1
ATOM 661 C CA . GLU A 1 86 ? 10.813 10.415 -17.488 1.00 80.94 86 GLU A CA 1
ATOM 662 C C . GLU A 1 86 ? 11.538 9.780 -18.681 1.00 80.94 86 GLU A C 1
ATOM 664 O O . GLU A 1 86 ? 12.503 10.347 -19.185 1.00 80.94 86 GLU A O 1
ATOM 669 N N . ARG A 1 87 ? 11.102 8.601 -19.142 1.00 80.19 87 ARG A N 1
ATOM 670 C CA . ARG A 1 87 ? 11.696 7.935 -20.313 1.00 80.19 87 ARG A CA 1
ATOM 671 C C . ARG A 1 87 ? 11.174 8.486 -21.635 1.00 80.19 87 ARG A C 1
ATOM 673 O O . ARG A 1 87 ? 11.873 8.397 -22.642 1.00 80.19 87 ARG A O 1
ATOM 680 N N . GLU A 1 88 ? 9.938 8.974 -21.645 1.00 79.06 88 GLU A N 1
ATOM 681 C CA . GLU A 1 88 ? 9.253 9.444 -22.851 1.00 79.06 88 GLU A CA 1
ATOM 682 C C . GLU A 1 88 ? 9.487 10.936 -23.130 1.00 79.06 88 GLU A C 1
ATOM 684 O O . GLU A 1 88 ? 9.508 11.335 -24.296 1.00 79.06 88 GLU A O 1
ATOM 689 N N . LEU A 1 89 ? 9.695 11.749 -22.090 1.00 71.44 89 LEU A N 1
ATOM 690 C CA . LEU A 1 89 ? 9.980 13.179 -22.202 1.00 71.44 89 LEU A CA 1
ATOM 691 C C . LEU A 1 89 ? 11.494 13.430 -22.297 1.00 71.44 89 LEU A C 1
ATOM 693 O O . LEU A 1 89 ? 12.264 12.984 -21.450 1.00 71.44 89 LEU A O 1
ATOM 697 N N . ASP A 1 90 ? 11.928 14.176 -23.317 1.00 62.09 90 ASP A N 1
ATOM 698 C CA . ASP A 1 90 ? 13.315 14.648 -23.424 1.00 62.09 90 ASP A CA 1
ATOM 699 C C . ASP A 1 90 ? 13.564 15.735 -22.359 1.00 62.09 90 ASP A C 1
ATOM 701 O O . ASP A 1 90 ? 12.763 16.664 -22.217 1.00 62.09 90 ASP A O 1
ATOM 705 N N . GLU A 1 91 ? 14.669 15.651 -21.605 1.00 55.97 91 GLU A N 1
ATOM 706 C CA . GLU A 1 91 ? 14.972 16.546 -20.469 1.00 55.97 91 GLU A CA 1
ATOM 707 C C . GLU A 1 91 ? 14.951 18.037 -20.861 1.00 55.97 91 GLU A C 1
ATOM 709 O O . GLU A 1 91 ? 14.714 18.908 -20.020 1.00 55.97 91 GLU A O 1
ATOM 714 N N . THR A 1 92 ? 15.177 18.344 -22.142 1.00 55.38 92 THR A N 1
ATOM 715 C CA . THR A 1 92 ? 15.125 19.703 -22.699 1.00 55.38 92 THR A CA 1
ATOM 716 C C . THR A 1 92 ? 13.728 20.321 -22.793 1.00 55.38 92 THR A C 1
ATOM 718 O O . THR A 1 92 ? 13.644 21.547 -22.840 1.00 55.38 92 THR A O 1
ATOM 721 N N . ASP A 1 93 ? 12.649 19.533 -22.792 1.00 53.16 93 ASP A N 1
ATOM 722 C CA . ASP A 1 93 ? 11.274 20.053 -22.897 1.00 53.16 93 ASP A CA 1
ATOM 723 C C . ASP A 1 93 ? 10.673 20.445 -21.530 1.00 53.16 93 ASP A C 1
ATOM 725 O O . ASP A 1 93 ? 9.656 21.136 -21.462 1.00 53.16 93 ASP A O 1
ATOM 729 N N . LEU A 1 94 ? 11.341 20.102 -20.421 1.00 54.56 94 LEU A N 1
ATOM 730 C CA . LEU A 1 94 ? 10.897 20.372 -19.044 1.00 54.56 94 LEU A CA 1
ATOM 731 C C . LEU A 1 94 ? 11.247 21.785 -18.540 1.00 54.56 94 LEU A C 1
ATOM 733 O O . LEU A 1 94 ? 11.389 22.010 -17.332 1.00 54.56 94 LEU A O 1
ATOM 737 N N . GLU A 1 95 ? 11.387 22.766 -19.439 1.00 50.47 95 GLU A N 1
ATOM 738 C CA . GLU A 1 95 ? 11.669 24.153 -19.060 1.00 50.47 95 GLU A CA 1
ATOM 739 C C . GLU A 1 95 ? 10.518 24.766 -18.232 1.00 50.47 95 GLU A C 1
ATOM 741 O O . GLU A 1 95 ? 9.553 25.333 -18.739 1.00 50.47 95 GLU A O 1
ATOM 746 N N . ILE A 1 96 ? 10.690 24.699 -16.908 1.00 51.00 96 ILE A N 1
ATOM 747 C CA . ILE A 1 96 ? 10.294 25.695 -15.902 1.00 51.00 96 ILE A CA 1
ATOM 748 C C . ILE A 1 96 ? 8.834 26.175 -16.026 1.00 51.00 96 ILE A C 1
ATOM 750 O O . ILE A 1 96 ? 8.560 27.338 -16.327 1.00 51.00 96 ILE A O 1
ATOM 754 N N . LYS A 1 97 ? 7.873 25.312 -15.678 1.00 48.44 97 LYS A N 1
ATOM 755 C CA . LYS A 1 97 ? 6.505 25.743 -15.305 1.00 48.44 97 LYS A CA 1
ATOM 756 C C . LYS A 1 97 ? 6.154 25.517 -13.825 1.00 48.44 97 LYS A C 1
ATOM 758 O O . LYS A 1 97 ? 5.060 25.880 -13.407 1.00 48.44 97 LYS A O 1
ATOM 763 N N . SER A 1 98 ? 7.058 24.973 -13.008 1.00 50.88 98 SER A N 1
ATOM 764 C CA . SER A 1 98 ? 6.717 24.380 -11.703 1.00 50.88 98 SER A CA 1
ATOM 765 C C . SER A 1 98 ? 7.329 25.091 -10.486 1.00 50.88 98 SER A C 1
ATOM 767 O O . SER A 1 98 ? 7.960 24.458 -9.644 1.00 50.88 98 SER A O 1
ATOM 769 N N . ALA A 1 99 ? 7.151 26.406 -10.337 1.00 54.84 99 ALA A N 1
ATOM 770 C CA . ALA A 1 99 ? 7.614 27.075 -9.110 1.00 54.84 99 ALA A CA 1
ATOM 771 C C . ALA A 1 99 ? 6.846 26.632 -7.837 1.00 54.84 99 ALA A C 1
ATOM 773 O O . ALA A 1 99 ? 7.339 26.872 -6.740 1.00 54.84 99 ALA A O 1
ATOM 774 N N . ASP A 1 100 ? 5.682 25.980 -7.986 1.00 58.72 100 ASP A N 1
ATOM 775 C CA . ASP A 1 100 ? 4.760 25.619 -6.892 1.00 58.72 100 ASP A CA 1
ATOM 776 C C . ASP A 1 100 ? 4.374 24.118 -6.833 1.00 58.72 100 ASP A C 1
ATOM 778 O O . ASP A 1 100 ? 3.527 23.743 -6.026 1.00 58.72 100 ASP A O 1
ATOM 782 N N . MET A 1 101 ? 4.960 23.237 -7.660 1.00 62.38 101 MET A N 1
ATOM 783 C CA . MET A 1 101 ? 4.639 21.791 -7.676 1.00 62.38 101 MET A CA 1
ATOM 784 C C . MET A 1 101 ? 5.904 20.925 -7.639 1.00 62.38 101 MET A C 1
ATOM 786 O O . MET A 1 101 ? 6.975 21.392 -8.036 1.00 62.38 101 MET A O 1
ATOM 790 N N . SER A 1 102 ? 5.790 19.675 -7.166 1.00 70.75 102 SER A N 1
ATOM 791 C CA . SER A 1 102 ? 6.917 18.731 -7.170 1.00 70.75 102 SER A CA 1
ATOM 792 C C . SER A 1 102 ? 7.365 18.406 -8.603 1.00 70.75 102 SER A C 1
ATOM 794 O O . SER A 1 102 ? 6.604 18.581 -9.558 1.00 70.75 102 SER A O 1
ATOM 796 N N . ARG A 1 103 ? 8.616 17.951 -8.766 1.00 71.38 103 ARG A N 1
ATOM 797 C CA . ARG A 1 103 ? 9.161 17.539 -10.072 1.00 71.38 103 ARG A CA 1
ATOM 798 C C . ARG A 1 103 ? 8.298 16.449 -10.709 1.00 71.38 103 ARG A C 1
ATOM 800 O O . ARG A 1 103 ? 7.986 16.549 -11.891 1.00 71.38 103 ARG A O 1
ATOM 807 N N . ASP A 1 104 ? 7.875 15.477 -9.911 1.00 69.44 104 ASP A N 1
ATOM 808 C CA . ASP A 1 104 ? 7.071 14.345 -10.369 1.00 69.44 104 ASP A CA 1
ATOM 809 C C . ASP A 1 104 ? 5.683 14.820 -10.807 1.00 69.44 104 ASP A C 1
ATOM 811 O O . ASP A 1 104 ? 5.227 14.486 -11.895 1.00 69.44 104 ASP A O 1
ATOM 815 N N . ASP A 1 105 ? 5.048 15.719 -10.045 1.00 68.94 105 ASP A N 1
ATOM 816 C CA . ASP A 1 105 ? 3.764 16.306 -10.451 1.00 68.94 105 ASP A CA 1
ATOM 817 C C . ASP A 1 105 ? 3.885 17.136 -11.744 1.00 68.94 105 ASP A C 1
ATOM 819 O O . ASP A 1 105 ? 2.944 17.188 -12.534 1.00 68.94 105 ASP A O 1
ATOM 823 N N . ALA A 1 106 ? 5.033 17.779 -11.986 1.00 68.44 106 ALA A N 1
ATOM 824 C CA . ALA A 1 106 ? 5.289 18.517 -13.222 1.00 68.44 106 ALA A CA 1
ATOM 825 C C . ALA A 1 106 ? 5.487 17.585 -14.434 1.00 68.44 106 ALA A C 1
ATOM 827 O O . ALA A 1 106 ? 4.924 17.851 -15.495 1.00 68.44 106 ALA A O 1
ATOM 828 N N . LEU A 1 107 ? 6.230 16.484 -14.267 1.00 68.25 107 LEU A N 1
ATOM 829 C CA . LEU A 1 107 ? 6.421 15.440 -15.286 1.00 68.25 107 LEU A CA 1
ATOM 830 C C . LEU A 1 107 ? 5.090 14.799 -15.690 1.00 68.25 107 LEU A C 1
ATOM 832 O O . LEU A 1 107 ? 4.764 14.656 -16.870 1.00 68.25 107 LEU A O 1
ATOM 836 N N . LEU A 1 108 ? 4.293 14.448 -14.688 1.00 68.94 108 LEU A N 1
ATOM 837 C CA . LEU A 1 108 ? 2.982 13.840 -14.859 1.00 68.94 108 LEU A CA 1
ATOM 838 C C . LEU A 1 108 ? 1.975 14.803 -15.512 1.00 68.94 108 LEU A C 1
ATOM 840 O O . LEU A 1 108 ? 1.130 14.379 -16.297 1.00 68.94 108 LEU A O 1
ATOM 844 N N . ALA A 1 109 ? 2.075 16.106 -15.234 1.00 67.38 109 ALA A N 1
ATOM 845 C CA . ALA A 1 109 ? 1.238 17.116 -15.879 1.00 67.38 109 ALA A CA 1
ATOM 846 C C . ALA A 1 109 ? 1.592 17.342 -17.361 1.00 67.38 109 ALA A C 1
ATOM 848 O O . ALA A 1 109 ? 0.685 17.565 -18.161 1.00 67.38 109 ALA A O 1
ATOM 849 N N . GLU A 1 110 ? 2.877 17.302 -17.730 1.00 68.44 110 GLU A N 1
ATOM 850 C CA . GLU A 1 110 ? 3.328 17.555 -19.110 1.00 68.44 110 GLU A CA 1
ATOM 851 C C . GLU A 1 110 ? 3.196 16.311 -20.011 1.00 68.44 110 GLU A C 1
ATOM 853 O O . GLU A 1 110 ? 2.970 16.447 -21.208 1.00 68.44 110 GLU A O 1
ATOM 858 N N . SER A 1 111 ? 3.264 15.098 -19.448 1.00 63.31 111 SER A N 1
ATOM 859 C CA . SER A 1 111 ? 3.097 13.839 -20.200 1.00 63.31 111 SER A CA 1
ATOM 860 C C . SER A 1 111 ? 1.649 13.517 -20.606 1.00 63.31 111 SER A C 1
ATOM 862 O O . SER A 1 111 ? 1.429 12.582 -21.371 1.00 63.31 111 SER A O 1
ATOM 864 N N . GLU A 1 112 ? 0.653 14.264 -20.111 1.00 63.25 112 GLU A N 1
ATOM 865 C CA . GLU A 1 112 ? -0.783 14.062 -20.386 1.00 63.25 112 GLU A CA 1
ATOM 866 C C . GLU A 1 112 ? -1.304 12.616 -20.151 1.00 63.25 112 GLU A C 1
ATOM 868 O O . GLU A 1 112 ? -2.354 12.244 -20.682 1.00 63.25 112 GLU A O 1
ATOM 873 N N . ILE A 1 113 ? -0.626 11.787 -19.341 1.00 56.50 113 ILE A N 1
ATOM 874 C CA . ILE A 1 113 ? -0.993 10.372 -19.126 1.00 56.50 113 ILE A CA 1
ATOM 875 C C . ILE A 1 113 ? -2.403 10.250 -18.534 1.00 56.50 113 ILE A C 1
ATOM 877 O O . ILE A 1 113 ? -2.603 10.606 -17.372 1.00 56.50 113 ILE A O 1
ATOM 881 N N . ARG A 1 114 ? -3.346 9.652 -19.288 1.00 56.53 114 ARG A N 1
ATOM 882 C CA . ARG A 1 114 ? -4.571 8.979 -18.794 1.00 56.53 114 ARG A CA 1
ATOM 883 C C . ARG A 1 114 ? -5.130 7.984 -19.820 1.00 56.53 114 ARG A C 1
ATOM 885 O O . ARG A 1 114 ? -5.334 8.362 -20.967 1.00 56.53 114 ARG A O 1
ATOM 892 N N . ASP A 1 115 ? -5.552 6.795 -19.376 1.00 49.16 115 ASP A N 1
ATOM 893 C CA . ASP A 1 115 ? -6.762 6.172 -19.946 1.00 49.16 115 ASP A CA 1
ATOM 894 C C . ASP A 1 115 ? -7.547 5.421 -18.841 1.00 49.16 115 ASP A C 1
ATOM 896 O O . ASP A 1 115 ? -7.007 4.521 -18.193 1.00 49.16 115 ASP A O 1
ATOM 900 N N . ALA A 1 116 ? -8.758 5.936 -18.559 1.00 56.12 116 ALA A N 1
ATOM 901 C CA . ALA A 1 116 ? -9.451 6.107 -17.253 1.00 56.12 116 ALA A CA 1
ATOM 902 C C . ALA A 1 116 ? -10.011 4.824 -16.588 1.00 56.12 116 ALA A C 1
ATOM 904 O O . ALA A 1 116 ? -10.247 3.853 -17.295 1.00 56.12 116 ALA A O 1
ATOM 905 N N . ASP A 1 117 ? -10.333 4.753 -15.274 1.00 51.59 117 ASP A N 1
ATOM 906 C CA . ASP A 1 117 ? -10.647 5.809 -14.287 1.00 51.59 117 ASP A CA 1
ATOM 907 C C . ASP A 1 117 ? -10.084 5.544 -12.858 1.00 51.59 117 ASP A C 1
ATOM 909 O O . ASP A 1 117 ? -10.554 4.645 -12.148 1.00 51.59 117 ASP A O 1
ATOM 913 N N . PRO A 1 118 ? -9.119 6.376 -12.420 1.00 57.09 118 PRO A N 1
ATOM 914 C CA . PRO A 1 118 ? -8.866 6.793 -11.039 1.00 57.09 118 PRO A CA 1
ATOM 915 C C . PRO A 1 118 ? -8.994 8.332 -10.960 1.00 57.09 118 PRO A C 1
ATOM 917 O O . PRO A 1 118 ? -8.050 9.080 -11.237 1.00 57.09 118 PRO A O 1
ATOM 920 N N . THR A 1 119 ? -10.199 8.830 -10.669 1.00 54.53 119 THR A N 1
ATOM 921 C CA . THR A 1 119 ? -10.606 10.208 -10.995 1.00 54.53 119 THR A CA 1
ATOM 922 C C . THR A 1 119 ? -9.770 11.282 -10.280 1.00 54.53 119 THR A C 1
ATOM 924 O O . THR A 1 119 ? -9.945 11.544 -9.096 1.00 54.53 119 THR A O 1
ATOM 927 N N . GLY A 1 120 ? -8.891 11.952 -11.035 1.00 59.25 120 GLY A N 1
ATOM 928 C CA . GLY A 1 120 ? -8.035 13.051 -10.566 1.00 59.25 120 GLY A CA 1
ATOM 929 C C . GLY A 1 120 ? -6.532 12.757 -10.606 1.00 59.25 120 GLY A C 1
ATOM 930 O O . GLY A 1 120 ? -5.747 13.703 -10.593 1.00 59.25 120 GLY A O 1
ATOM 931 N N . TYR A 1 121 ? -6.126 11.493 -10.748 1.00 60.72 121 TYR A N 1
ATOM 932 C CA . TYR A 1 121 ? -4.716 11.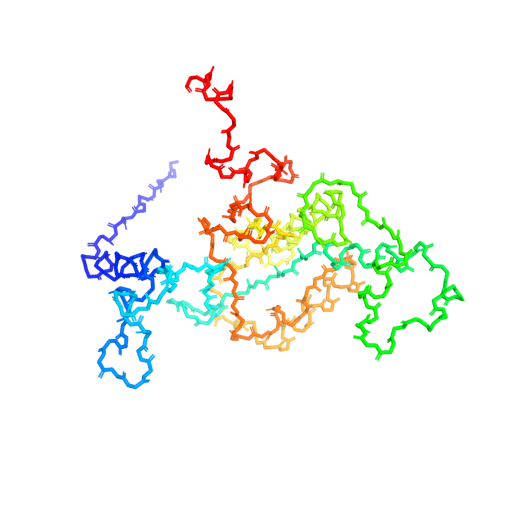092 -10.717 1.00 60.72 121 TYR A CA 1
ATOM 933 C C . TYR A 1 121 ? -4.086 11.040 -12.122 1.00 60.72 121 TYR A C 1
ATOM 935 O O . TYR A 1 121 ? -4.813 10.939 -13.121 1.00 60.72 121 TYR A O 1
ATOM 943 N N . PRO A 1 122 ? -2.753 11.181 -12.226 1.00 71.69 122 PRO A N 1
ATOM 944 C CA . PRO A 1 122 ? -2.049 11.221 -13.506 1.00 71.69 122 PRO A CA 1
ATOM 945 C C . PRO A 1 122 ? -1.364 9.881 -13.859 1.00 71.69 122 PRO A C 1
ATOM 947 O O . PRO A 1 122 ? -0.181 9.847 -14.168 1.00 71.69 122 PRO A O 1
ATOM 950 N N . TYR A 1 123 ? -2.091 8.766 -13.777 1.00 79.31 123 TYR A N 1
ATOM 951 C CA . TYR A 1 123 ? -1.623 7.445 -14.220 1.00 79.31 123 TYR A CA 1
ATOM 952 C C . TYR A 1 123 ? -2.757 6.701 -14.946 1.00 79.31 123 TYR A C 1
ATOM 954 O O . TYR A 1 123 ? -3.938 7.026 -14.769 1.00 79.31 123 TYR A O 1
ATOM 962 N N . SER A 1 124 ? -2.422 5.728 -15.796 1.00 84.25 124 SER A N 1
ATOM 963 C CA . SER A 1 124 ? -3.387 4.887 -16.518 1.00 84.25 124 SER A CA 1
ATOM 964 C C . SER A 1 124 ? -3.612 3.541 -15.818 1.00 84.25 124 SER A C 1
ATOM 966 O O . SER A 1 124 ? -2.856 3.149 -14.932 1.00 84.25 124 SER A O 1
ATOM 968 N N . PHE A 1 125 ? -4.647 2.792 -16.221 1.00 84.69 125 PHE A N 1
ATOM 969 C CA . PHE A 1 125 ? -4.823 1.417 -15.726 1.00 84.69 125 PHE A CA 1
ATOM 970 C C . PHE A 1 125 ? -3.646 0.501 -16.062 1.00 84.69 125 PHE A C 1
ATOM 972 O O . PHE A 1 125 ? -3.368 -0.410 -15.298 1.00 84.69 125 PHE A O 1
ATOM 979 N N . GLU A 1 126 ? -2.929 0.769 -17.152 1.00 88.00 126 GLU A N 1
ATOM 980 C CA . GLU A 1 126 ? -1.700 0.048 -17.490 1.00 88.00 126 GLU A CA 1
ATOM 981 C C . GLU A 1 126 ? -0.626 0.211 -16.403 1.00 88.00 126 GLU A C 1
ATOM 983 O O . GLU A 1 126 ? 0.088 -0.744 -16.111 1.00 88.00 126 GLU A O 1
ATOM 988 N N . ASP A 1 127 ? -0.540 1.381 -15.760 1.00 91.00 127 ASP A N 1
ATOM 989 C CA . ASP A 1 127 ? 0.392 1.596 -14.648 1.00 91.00 127 ASP A CA 1
ATOM 990 C C . ASP A 1 127 ? -0.032 0.796 -13.403 1.00 91.00 127 ASP A C 1
ATOM 992 O O . ASP A 1 127 ? 0.819 0.274 -12.686 1.00 91.00 127 ASP A O 1
ATOM 996 N N . ILE A 1 128 ? -1.342 0.632 -13.169 1.00 92.25 128 ILE A N 1
ATOM 997 C CA . ILE A 1 128 ? -1.861 -0.232 -12.094 1.00 92.25 128 ILE A CA 1
ATOM 998 C C . ILE A 1 128 ? -1.597 -1.707 -12.410 1.00 92.25 128 ILE A C 1
ATOM 1000 O O . ILE A 1 128 ? -1.130 -2.442 -11.541 1.00 92.25 128 ILE A O 1
ATOM 1004 N N . ASP A 1 129 ? -1.875 -2.139 -13.641 1.00 93.81 129 ASP A N 1
ATOM 1005 C CA . ASP A 1 129 ? -1.616 -3.505 -14.102 1.00 93.81 129 ASP A CA 1
ATOM 1006 C C . ASP A 1 129 ? -0.116 -3.822 -13.942 1.00 93.81 129 ASP A C 1
ATOM 1008 O O . ASP A 1 129 ? 0.257 -4.868 -13.412 1.00 93.81 129 ASP A O 1
ATOM 1012 N N . ARG A 1 130 ? 0.755 -2.860 -14.274 1.00 95.44 130 ARG A N 1
ATOM 1013 C CA . ARG A 1 130 ? 2.200 -2.961 -14.052 1.00 95.44 130 ARG A CA 1
ATOM 1014 C C . ARG A 1 130 ? 2.579 -3.005 -12.569 1.00 95.44 130 ARG A C 1
ATOM 1016 O O . ARG A 1 130 ? 3.465 -3.775 -12.204 1.00 95.44 130 ARG A O 1
ATOM 1023 N N . ALA A 1 131 ? 1.933 -2.215 -11.710 1.00 96.44 131 ALA A N 1
ATOM 1024 C CA . ALA A 1 131 ? 2.155 -2.281 -10.264 1.00 96.44 131 ALA A CA 1
ATOM 1025 C C . ALA A 1 131 ? 1.839 -3.680 -9.729 1.00 96.44 131 ALA A C 1
ATOM 1027 O O . ALA A 1 131 ? 2.612 -4.240 -8.955 1.00 96.44 131 ALA A O 1
ATOM 1028 N N . ILE A 1 132 ? 0.732 -4.269 -10.191 1.00 97.88 132 ILE A N 1
ATOM 1029 C CA . ILE A 1 132 ? 0.330 -5.631 -9.843 1.00 97.88 132 ILE A CA 1
ATOM 1030 C C . ILE A 1 132 ? 1.393 -6.637 -10.296 1.00 97.88 132 ILE A C 1
ATOM 1032 O O . ILE A 1 132 ? 1.831 -7.445 -9.476 1.00 97.88 132 ILE A O 1
ATOM 1036 N N . GLU A 1 133 ? 1.853 -6.570 -11.550 1.00 97.75 133 GLU A N 1
ATOM 1037 C CA . GLU A 1 133 ? 2.940 -7.420 -12.062 1.00 97.75 133 GLU A CA 1
ATOM 1038 C C . GLU A 1 133 ? 4.185 -7.341 -11.165 1.00 97.75 133 GLU A C 1
ATOM 1040 O O . GLU A 1 133 ? 4.652 -8.369 -10.669 1.00 97.75 133 GLU A O 1
ATOM 1045 N N . TYR A 1 134 ? 4.657 -6.129 -10.862 1.00 97.94 134 TYR A N 1
ATOM 1046 C CA . TYR A 1 134 ? 5.802 -5.914 -9.976 1.00 97.94 134 TYR A CA 1
ATOM 1047 C C . TYR A 1 134 ? 5.575 -6.412 -8.546 1.00 97.94 134 TYR A C 1
ATOM 1049 O O . TYR A 1 134 ? 6.508 -6.901 -7.903 1.00 97.94 134 TYR A O 1
ATOM 1057 N N . GLY A 1 135 ? 4.344 -6.338 -8.039 1.00 97.88 135 GLY A N 1
ATOM 1058 C CA . GLY A 1 135 ? 3.989 -6.917 -6.749 1.00 97.88 135 GLY A CA 1
ATOM 1059 C C . GLY A 1 135 ? 4.199 -8.429 -6.713 1.00 97.88 135 GLY A C 1
ATOM 1060 O O . GLY A 1 135 ? 4.767 -8.959 -5.756 1.00 97.88 135 GLY A O 1
ATOM 1061 N N . PHE A 1 136 ? 3.793 -9.128 -7.775 1.00 98.44 136 PHE A N 1
ATOM 1062 C CA . PHE A 1 136 ? 4.006 -10.570 -7.895 1.00 98.44 136 PHE A CA 1
ATOM 1063 C C . PHE A 1 136 ? 5.472 -10.928 -8.155 1.00 98.44 136 PHE A C 1
ATOM 1065 O O . PHE A 1 136 ? 5.957 -11.881 -7.554 1.00 98.44 136 PHE A O 1
ATOM 1072 N N . GLU A 1 137 ? 6.206 -10.141 -8.944 1.00 97.81 137 GLU A N 1
ATOM 1073 C CA . GLU A 1 137 ? 7.659 -10.309 -9.095 1.00 97.81 137 GLU A CA 1
ATOM 1074 C C . GLU A 1 137 ? 8.396 -10.133 -7.757 1.00 97.81 137 GLU A C 1
ATOM 1076 O O . GLU A 1 137 ? 9.287 -10.914 -7.422 1.00 97.81 137 GLU A O 1
ATOM 1081 N N . THR A 1 138 ? 7.986 -9.155 -6.945 1.00 97.19 138 THR A N 1
ATOM 1082 C CA . THR A 1 138 ? 8.545 -8.921 -5.603 1.00 97.19 138 THR A CA 1
ATOM 1083 C C . THR A 1 138 ? 8.216 -10.074 -4.653 1.00 97.19 138 THR A C 1
ATOM 1085 O O . THR A 1 138 ? 9.081 -10.527 -3.902 1.00 97.19 138 THR A O 1
ATOM 1088 N N . ARG A 1 139 ? 6.983 -10.596 -4.699 1.00 96.75 139 ARG A N 1
ATOM 1089 C CA . ARG A 1 139 ? 6.588 -11.796 -3.946 1.00 96.75 139 ARG A CA 1
ATOM 1090 C C . ARG A 1 139 ? 7.449 -12.998 -4.334 1.00 96.75 139 ARG A C 1
ATOM 1092 O O . ARG A 1 139 ? 7.959 -13.690 -3.456 1.00 96.75 139 ARG A O 1
ATOM 1099 N N . ASP A 1 140 ? 7.628 -13.229 -5.631 1.00 96.69 140 ASP A N 1
ATOM 1100 C CA . ASP A 1 140 ? 8.431 -14.338 -6.145 1.00 96.69 140 ASP A CA 1
ATOM 1101 C C . ASP A 1 140 ? 9.902 -14.175 -5.741 1.00 96.69 140 ASP A C 1
ATOM 1103 O O . ASP A 1 140 ? 10.535 -15.144 -5.333 1.00 96.69 140 ASP A O 1
ATOM 1107 N N . LEU A 1 141 ? 10.431 -12.947 -5.719 1.00 94.31 141 LEU A N 1
ATOM 1108 C CA . LEU A 1 141 ? 11.756 -12.658 -5.172 1.00 94.31 141 LEU A CA 1
ATOM 1109 C C . LEU A 1 141 ? 11.858 -13.023 -3.683 1.00 94.31 141 LEU A C 1
ATOM 1111 O O . LEU A 1 141 ? 12.834 -13.658 -3.273 1.00 94.31 141 LEU A O 1
ATOM 1115 N N . PHE A 1 142 ? 10.873 -12.639 -2.868 1.00 92.75 142 PHE A N 1
ATOM 1116 C CA . PHE A 1 142 ? 10.832 -13.013 -1.453 1.00 92.75 142 PHE A CA 1
ATOM 1117 C C . PHE A 1 142 ? 10.840 -14.532 -1.274 1.00 92.75 142 PHE A C 1
ATOM 1119 O O . PHE A 1 142 ? 11.638 -15.050 -0.493 1.00 92.75 142 PHE A O 1
ATOM 1126 N N . THR A 1 143 ? 10.031 -15.263 -2.033 1.00 92.88 143 THR A N 1
ATOM 1127 C CA . THR A 1 143 ? 9.984 -16.726 -1.942 1.00 92.88 143 THR A CA 1
ATOM 1128 C C . THR A 1 143 ? 11.254 -17.392 -2.479 1.00 92.88 143 THR A C 1
ATOM 1130 O O . THR A 1 143 ? 11.843 -18.227 -1.796 1.00 92.88 143 THR A O 1
ATOM 1133 N N . ASP A 1 144 ? 11.726 -17.021 -3.667 1.00 93.00 144 ASP A N 1
ATOM 1134 C CA . ASP A 1 144 ? 12.785 -17.756 -4.365 1.00 93.00 144 ASP A CA 1
ATOM 1135 C C . ASP A 1 144 ? 14.196 -17.371 -3.905 1.00 93.00 144 ASP A C 1
ATOM 1137 O O . ASP A 1 144 ? 15.102 -18.210 -3.900 1.00 93.00 144 ASP A O 1
ATOM 1141 N N . VAL A 1 145 ? 14.409 -16.105 -3.529 1.00 88.88 145 VAL A N 1
ATOM 1142 C CA . VAL A 1 145 ? 15.734 -15.582 -3.151 1.00 88.88 145 VAL A CA 1
ATOM 1143 C C . VAL A 1 145 ? 15.879 -15.440 -1.644 1.00 88.88 145 VAL A C 1
ATOM 1145 O O . VAL A 1 145 ? 16.937 -15.773 -1.109 1.00 88.88 145 VAL A O 1
ATOM 1148 N N . PHE A 1 146 ? 14.834 -14.975 -0.961 1.00 86.25 146 PHE A N 1
ATOM 1149 C CA . PHE A 1 146 ? 14.851 -14.808 0.494 1.00 86.25 146 PHE A CA 1
ATOM 1150 C C . PHE A 1 146 ? 14.279 -16.012 1.248 1.00 86.25 146 PHE A C 1
ATOM 1152 O O . PHE A 1 146 ? 14.327 -16.019 2.474 1.00 86.25 146 PHE A O 1
ATOM 1159 N N . ALA A 1 147 ? 13.821 -17.044 0.528 1.00 89.00 147 ALA A N 1
ATOM 1160 C CA . ALA A 1 147 ? 13.248 -18.262 1.098 1.00 89.00 147 ALA A CA 1
ATOM 1161 C C . ALA A 1 147 ? 12.058 -17.991 2.035 1.00 89.00 147 ALA A C 1
ATOM 1163 O O . ALA A 1 147 ? 11.862 -18.729 2.998 1.00 89.00 147 ALA A O 1
ATOM 1164 N N . ALA A 1 148 ? 11.282 -16.943 1.738 1.00 89.12 148 ALA A N 1
ATOM 1165 C CA . ALA A 1 148 ? 10.117 -16.566 2.521 1.00 89.12 148 ALA A CA 1
ATOM 1166 C C . ALA A 1 148 ? 9.053 -17.672 2.520 1.00 89.12 148 ALA A C 1
ATOM 1168 O O . ALA A 1 148 ? 8.667 -18.162 1.452 1.00 89.12 148 ALA A O 1
ATOM 1169 N N . GLU A 1 149 ? 8.550 -18.030 3.700 1.00 89.94 149 GLU A N 1
ATOM 1170 C CA . GLU A 1 149 ? 7.496 -19.037 3.866 1.00 89.94 149 GLU A CA 1
ATOM 1171 C C . GLU A 1 149 ? 6.088 -18.438 3.724 1.00 89.94 149 GLU A C 1
ATOM 1173 O O . GLU A 1 149 ? 5.176 -19.103 3.226 1.00 89.94 149 GLU A O 1
ATOM 1178 N N . GLU A 1 150 ? 5.907 -17.182 4.131 1.00 91.44 150 GLU A N 1
ATOM 1179 C CA . GLU A 1 150 ? 4.632 -16.479 4.150 1.00 91.44 150 GLU A CA 1
ATOM 1180 C C . GLU A 1 150 ? 4.772 -15.074 3.544 1.00 91.44 150 GLU A C 1
ATOM 1182 O O . GLU A 1 150 ? 5.475 -14.194 4.046 1.00 91.44 150 GLU A O 1
ATOM 1187 N N . THR A 1 151 ? 4.055 -14.841 2.444 1.00 93.88 151 THR A N 1
ATOM 1188 C CA . THR A 1 151 ? 3.979 -13.545 1.761 1.00 93.88 151 THR A CA 1
ATOM 1189 C C . THR A 1 151 ? 2.531 -13.214 1.415 1.00 93.88 151 THR A C 1
ATOM 1191 O O . THR A 1 151 ? 1.681 -14.101 1.327 1.00 93.88 151 THR A O 1
ATOM 1194 N N . LEU A 1 152 ? 2.233 -11.929 1.229 1.00 95.69 152 LEU A N 1
ATOM 1195 C CA . LEU A 1 152 ? 0.900 -11.464 0.848 1.00 95.69 152 LEU A CA 1
ATOM 1196 C C . LEU A 1 152 ? 1.016 -10.297 -0.127 1.00 95.69 152 LEU A C 1
ATOM 1198 O O . LEU A 1 152 ? 1.712 -9.331 0.165 1.00 95.69 152 LEU A O 1
ATOM 1202 N N . VAL A 1 153 ? 0.297 -10.350 -1.245 1.00 98.06 153 VAL A N 1
ATOM 1203 C CA . VAL A 1 153 ? 0.146 -9.205 -2.153 1.00 98.06 153 VAL A CA 1
ATOM 1204 C C . VAL A 1 153 ? -1.237 -8.607 -1.926 1.00 98.06 153 VAL A C 1
ATOM 1206 O O . VAL A 1 153 ? -2.236 -9.325 -1.910 1.00 98.06 153 VAL A O 1
ATOM 1209 N N . VAL A 1 154 ? -1.310 -7.298 -1.711 1.00 98.25 154 VAL A N 1
ATOM 1210 C CA . VAL A 1 154 ? -2.555 -6.569 -1.452 1.00 98.25 154 VAL A CA 1
ATOM 1211 C C . VAL A 1 154 ? -2.676 -5.436 -2.448 1.00 98.25 154 VAL A C 1
ATOM 1213 O O . VAL A 1 154 ? -1.839 -4.543 -2.470 1.00 98.25 154 VAL A O 1
ATOM 1216 N N . TYR A 1 155 ? -3.754 -5.420 -3.221 1.00 97.88 155 TYR A N 1
ATOM 1217 C CA . TYR A 1 155 ? -4.125 -4.256 -4.010 1.00 97.88 155 TYR A CA 1
ATOM 1218 C C . TYR A 1 155 ? -4.518 -3.100 -3.084 1.00 97.88 155 TYR A C 1
ATOM 1220 O O . TYR A 1 155 ? -5.429 -3.237 -2.262 1.00 97.88 155 TYR A O 1
ATOM 1228 N N . SER A 1 156 ? -3.828 -1.964 -3.210 1.00 95.31 156 SER A N 1
ATOM 1229 C CA . SER A 1 156 ? -3.982 -0.801 -2.325 1.00 95.31 156 SER A CA 1
ATOM 1230 C C . SER A 1 156 ? -5.086 0.162 -2.773 1.00 95.31 156 SER A C 1
ATOM 1232 O O . SER A 1 156 ? -5.502 1.018 -1.993 1.00 95.31 156 SER A O 1
ATOM 1234 N N . GLY A 1 157 ? -5.576 0.019 -4.008 1.00 92.44 157 GLY A N 1
ATOM 1235 C CA . GLY A 1 157 ? -6.441 0.983 -4.696 1.00 92.44 157 GLY A CA 1
ATOM 1236 C C . GLY A 1 157 ? -5.715 1.713 -5.830 1.00 92.44 157 GLY A C 1
ATOM 1237 O O . GLY A 1 157 ? -6.297 1.931 -6.888 1.00 92.44 157 GLY A O 1
ATOM 1238 N N . GLN A 1 158 ? -4.439 2.046 -5.641 1.00 91.69 158 GLN A N 1
ATOM 1239 C CA . GLN A 1 158 ? -3.635 2.800 -6.617 1.00 91.69 158 GLN A CA 1
ATOM 1240 C C . GLN A 1 158 ? -2.330 2.083 -6.985 1.00 91.69 158 GLN A C 1
ATOM 1242 O O . GLN A 1 158 ? -1.514 2.608 -7.723 1.00 91.69 158 GLN A O 1
ATOM 1247 N N . GLY A 1 159 ? -2.147 0.865 -6.490 1.00 95.25 159 GLY A N 1
ATOM 1248 C CA . GLY A 1 159 ? -0.933 0.084 -6.637 1.00 95.25 159 GLY A CA 1
ATOM 1249 C C . GLY A 1 159 ? -1.053 -1.184 -5.806 1.00 95.25 159 GLY A C 1
ATOM 1250 O O . GLY A 1 159 ? -2.163 -1.696 -5.599 1.00 95.25 159 GLY A O 1
ATOM 1251 N N . VAL A 1 160 ? 0.066 -1.677 -5.291 1.00 97.56 160 VAL A N 1
ATOM 1252 C CA . VAL A 1 160 ? 0.094 -2.877 -4.453 1.00 97.56 160 VAL A CA 1
ATOM 1253 C C . VAL A 1 160 ? 1.048 -2.736 -3.277 1.00 97.56 160 VAL A C 1
ATOM 1255 O O . VAL A 1 160 ? 2.111 -2.136 -3.377 1.00 97.56 160 VAL A O 1
ATOM 1258 N N . HIS A 1 161 ? 0.679 -3.363 -2.165 1.00 97.38 161 HIS A N 1
ATOM 1259 C CA . HIS A 1 161 ? 1.573 -3.617 -1.046 1.00 97.38 161 HIS A CA 1
ATOM 1260 C C . HIS A 1 161 ? 1.967 -5.094 -1.053 1.00 97.38 161 HIS A C 1
ATOM 1262 O O . HIS A 1 161 ? 1.096 -5.966 -1.127 1.00 97.38 161 HIS A O 1
ATOM 1268 N N . VAL A 1 162 ? 3.255 -5.388 -0.915 1.00 96.50 162 VAL A N 1
ATOM 1269 C CA . VAL A 1 162 ? 3.774 -6.753 -0.783 1.00 96.50 162 VAL A CA 1
ATOM 1270 C C . VAL A 1 162 ? 4.322 -6.934 0.619 1.00 96.50 162 VAL A C 1
ATOM 1272 O O . VAL A 1 162 ? 5.262 -6.255 1.017 1.00 96.50 162 VAL A O 1
ATOM 1275 N N . TYR A 1 163 ? 3.739 -7.853 1.375 1.00 92.94 163 TYR A N 1
ATOM 1276 C CA . TYR A 1 163 ? 4.130 -8.150 2.743 1.00 92.94 163 TYR A CA 1
ATOM 1277 C C . TYR A 1 163 ? 5.015 -9.387 2.788 1.00 92.94 163 TYR A C 1
ATOM 1279 O O . TYR A 1 163 ? 4.674 -10.420 2.208 1.00 92.94 163 TYR A O 1
ATOM 1287 N N . LEU A 1 164 ? 6.095 -9.295 3.560 1.00 90.12 164 LEU A N 1
ATOM 1288 C CA . LEU A 1 164 ? 6.832 -10.445 4.060 1.00 90.12 164 LEU A CA 1
ATOM 1289 C C . LEU A 1 164 ? 6.342 -10.748 5.480 1.00 90.12 164 LEU A C 1
ATOM 1291 O O . LEU A 1 164 ? 6.527 -9.961 6.418 1.00 90.12 164 LEU A O 1
ATOM 1295 N N . LEU A 1 165 ? 5.658 -11.879 5.625 1.00 88.25 165 LEU A N 1
ATOM 1296 C CA . LEU A 1 165 ? 4.957 -12.254 6.844 1.00 88.25 165 LEU A CA 1
ATOM 1297 C C . LEU A 1 165 ? 5.758 -13.201 7.746 1.00 88.25 165 LEU A C 1
ATOM 1299 O O . LEU A 1 165 ? 5.327 -13.436 8.870 1.00 88.25 165 LEU A O 1
ATOM 1303 N N . ASP A 1 166 ? 6.937 -13.641 7.332 1.00 84.06 166 ASP A N 1
ATOM 1304 C CA . ASP A 1 166 ? 7.797 -14.482 8.158 1.00 84.06 166 ASP A CA 1
ATOM 1305 C C . ASP A 1 166 ? 8.113 -13.837 9.518 1.00 84.06 166 ASP A C 1
ATOM 1307 O O . ASP A 1 166 ? 8.424 -12.644 9.634 1.00 84.06 166 ASP A O 1
ATOM 1311 N N . GLU A 1 167 ? 8.041 -14.647 10.577 1.00 74.06 167 GLU A N 1
ATOM 1312 C CA . GLU A 1 167 ? 8.496 -14.268 11.914 1.00 74.06 167 GLU A CA 1
ATOM 1313 C C . GLU A 1 167 ? 10.028 -14.325 11.971 1.00 74.06 167 GLU A C 1
ATOM 1315 O O . GLU A 1 167 ? 10.626 -15.228 12.553 1.00 74.06 167 GLU A O 1
ATOM 1320 N N . ASP A 1 168 ? 10.686 -13.346 11.355 1.00 65.50 168 ASP A N 1
ATOM 1321 C CA . ASP A 1 168 ? 12.144 -13.281 11.349 1.00 65.50 168 ASP A CA 1
ATOM 1322 C C . ASP A 1 168 ? 12.690 -12.688 12.660 1.00 65.50 168 ASP A C 1
ATOM 1324 O O . ASP A 1 168 ? 13.003 -11.498 12.793 1.00 65.50 168 ASP A O 1
ATOM 1328 N N . LEU A 1 169 ? 12.767 -13.549 13.676 1.00 56.72 169 LEU A N 1
ATOM 1329 C CA . LEU A 1 169 ? 13.349 -13.227 14.978 1.00 56.72 169 LEU A CA 1
ATOM 1330 C C . LEU A 1 169 ? 14.882 -13.085 14.933 1.00 56.72 169 LEU A C 1
ATOM 1332 O O . LEU A 1 169 ? 15.445 -12.535 15.882 1.00 56.72 169 LEU A O 1
ATOM 1336 N N . GLU A 1 170 ? 15.561 -13.583 13.891 1.00 54.72 170 GLU A N 1
ATOM 1337 C CA . GLU A 1 170 ? 17.028 -13.658 13.843 1.00 54.72 170 GLU A CA 1
ATOM 1338 C C . GLU A 1 170 ? 17.661 -12.448 13.143 1.00 54.72 170 GLU A C 1
ATOM 1340 O O . GLU A 1 170 ? 18.640 -11.903 13.661 1.00 54.72 170 GLU A O 1
ATOM 1345 N N . TYR A 1 171 ? 17.090 -11.970 12.032 1.00 57.19 171 TYR A N 1
ATOM 1346 C CA . TYR A 1 171 ? 17.631 -10.822 11.293 1.00 57.19 171 TYR A CA 1
ATOM 1347 C C . TYR A 1 171 ? 16.909 -9.508 11.605 1.00 57.19 171 TYR A C 1
ATOM 1349 O O . TYR A 1 171 ? 17.478 -8.435 11.397 1.00 57.19 171 TYR A O 1
ATOM 1357 N N . GLY A 1 172 ? 15.678 -9.560 12.137 1.00 64.75 172 GLY A N 1
ATOM 1358 C CA . GLY A 1 172 ? 14.919 -8.401 12.633 1.00 64.75 172 GLY A CA 1
ATOM 1359 C C . GLY A 1 172 ? 14.678 -7.281 11.609 1.00 64.75 172 GLY A C 1
ATOM 1360 O O . GLY A 1 172 ? 14.206 -6.202 11.999 1.00 64.75 172 GLY A O 1
ATOM 1361 N N . TYR A 1 173 ? 15.038 -7.539 10.342 1.00 71.81 173 TYR A N 1
ATOM 1362 C CA . TYR A 1 173 ? 15.191 -6.604 9.232 1.00 71.81 173 TYR A CA 1
ATOM 1363 C C . TYR A 1 173 ? 15.489 -5.185 9.724 1.00 71.81 173 TYR A C 1
ATOM 1365 O O . TYR A 1 173 ? 14.659 -4.299 9.620 1.00 71.81 173 TYR A O 1
ATOM 1373 N N . ASP A 1 174 ? 16.613 -4.921 10.379 1.00 74.88 174 ASP A N 1
ATOM 1374 C CA . ASP A 1 174 ? 16.864 -3.541 10.816 1.00 74.88 174 ASP A CA 1
ATOM 1375 C C . ASP A 1 174 ? 16.837 -2.536 9.638 1.00 74.88 174 ASP A C 1
ATOM 1377 O O . ASP A 1 174 ? 16.810 -2.915 8.466 1.00 74.88 174 ASP A O 1
ATOM 1381 N N . GLU A 1 175 ? 16.791 -1.240 9.948 1.00 78.62 175 GLU A N 1
ATOM 1382 C CA . GLU A 1 175 ? 16.696 -0.169 8.942 1.00 78.62 175 GLU A CA 1
ATOM 1383 C C . GLU A 1 175 ? 17.723 -0.346 7.808 1.00 78.62 175 GLU A C 1
ATOM 1385 O O . GLU A 1 175 ? 17.368 -0.277 6.639 1.00 78.62 175 GLU A O 1
ATOM 1390 N N . LYS A 1 176 ? 18.961 -0.736 8.138 1.00 83.06 176 LYS A N 1
ATOM 1391 C CA . LYS A 1 176 ? 20.027 -0.996 7.158 1.00 83.06 176 LYS A CA 1
ATOM 1392 C C . LYS A 1 176 ? 19.756 -2.198 6.263 1.00 83.06 176 LYS A C 1
ATOM 1394 O O . LYS A 1 176 ? 20.032 -2.155 5.071 1.00 83.06 176 LYS A O 1
ATOM 1399 N N . SER A 1 177 ? 19.253 -3.293 6.827 1.00 83.06 177 SER A N 1
ATOM 1400 C CA . SER A 1 177 ? 18.891 -4.477 6.039 1.00 83.06 177 SER A CA 1
ATOM 1401 C C . SER A 1 177 ? 17.773 -4.151 5.043 1.00 83.06 177 SER A C 1
ATOM 1403 O O . SER A 1 177 ? 17.739 -4.704 3.946 1.00 83.06 177 SER A O 1
ATOM 1405 N N . ARG A 1 178 ? 16.889 -3.217 5.408 1.00 85.25 178 ARG A N 1
ATOM 1406 C CA . ARG A 1 178 ? 15.803 -2.717 4.559 1.00 85.25 178 ARG A CA 1
ATOM 1407 C C . ARG A 1 178 ? 16.286 -1.710 3.514 1.00 85.25 178 ARG A C 1
ATOM 1409 O O . ARG A 1 178 ? 15.823 -1.776 2.386 1.00 85.25 178 ARG A O 1
ATOM 1416 N N . GLU A 1 179 ? 17.270 -0.869 3.828 1.00 86.56 179 GLU A N 1
ATOM 1417 C CA . GLU A 1 179 ? 17.973 -0.052 2.824 1.00 86.56 179 GLU A CA 1
ATOM 1418 C C . GLU A 1 179 ? 18.639 -0.935 1.756 1.00 86.56 179 GLU A C 1
ATOM 1420 O O . GLU A 1 179 ? 18.473 -0.691 0.568 1.00 86.56 179 GLU A O 1
ATOM 1425 N N . VAL A 1 180 ? 19.300 -2.029 2.154 1.00 88.00 180 VAL A N 1
ATOM 1426 C CA . VAL A 1 180 ? 19.872 -2.991 1.191 1.00 88.00 180 VAL A CA 1
ATOM 1427 C C . VAL A 1 180 ? 18.787 -3.648 0.335 1.00 88.00 180 VAL A C 1
ATOM 1429 O O . VAL A 1 180 ? 19.008 -3.911 -0.847 1.00 88.00 180 VAL A O 1
ATOM 1432 N N . LEU A 1 181 ? 17.615 -3.929 0.913 1.00 88.56 181 LEU A N 1
ATOM 1433 C CA . LEU A 1 181 ? 16.478 -4.429 0.146 1.00 88.56 181 LEU A CA 1
ATOM 1434 C C . LEU A 1 181 ? 15.957 -3.377 -0.843 1.00 88.56 181 LEU A C 1
ATOM 1436 O O . LEU A 1 181 ? 15.659 -3.737 -1.980 1.00 88.56 181 LEU A O 1
ATOM 1440 N N . ASN A 1 182 ? 15.899 -2.103 -0.445 1.00 91.12 182 ASN A N 1
ATOM 1441 C CA . ASN A 1 182 ? 15.540 -1.005 -1.342 1.00 91.12 182 ASN A CA 1
ATOM 1442 C C . ASN A 1 182 ? 16.495 -0.937 -2.532 1.00 91.12 182 ASN A C 1
ATOM 1444 O O . ASN A 1 182 ? 16.034 -0.968 -3.669 1.00 91.12 182 ASN A O 1
ATOM 1448 N N . ASP A 1 183 ? 17.807 -0.924 -2.281 1.00 91.31 183 ASP A N 1
ATOM 1449 C CA . ASP A 1 183 ? 18.827 -0.892 -3.334 1.00 91.31 183 ASP A CA 1
ATOM 1450 C C . ASP A 1 183 ? 18.687 -2.102 -4.269 1.00 91.31 183 ASP A C 1
ATOM 1452 O O . ASP A 1 183 ? 18.774 -1.986 -5.490 1.00 91.31 183 ASP A O 1
ATOM 1456 N N . LEU A 1 184 ? 18.418 -3.286 -3.711 1.00 91.75 184 LEU A N 1
ATOM 1457 C CA . LEU A 1 184 ? 18.211 -4.495 -4.499 1.00 91.75 184 LEU A CA 1
ATOM 1458 C C . LEU A 1 184 ? 16.988 -4.371 -5.424 1.00 91.75 184 LEU A C 1
ATOM 1460 O O . LEU A 1 184 ? 17.085 -4.711 -6.603 1.00 91.75 184 LEU A O 1
ATOM 1464 N N . LEU A 1 185 ? 15.849 -3.916 -4.905 1.00 93.12 185 LEU A N 1
ATOM 1465 C CA . LEU A 1 185 ? 14.609 -3.785 -5.675 1.00 93.12 185 LEU A CA 1
ATOM 1466 C C . LEU A 1 185 ? 14.721 -2.682 -6.738 1.00 93.12 185 LEU A C 1
ATOM 1468 O O . LEU A 1 185 ? 14.408 -2.934 -7.901 1.00 93.12 185 LEU A O 1
ATOM 1472 N N . LEU A 1 186 ? 15.240 -1.511 -6.363 1.00 91.56 186 LEU A N 1
ATOM 1473 C CA . LEU A 1 186 ? 15.364 -0.346 -7.240 1.00 91.56 186 LEU A CA 1
ATOM 1474 C C . LEU A 1 186 ? 16.464 -0.519 -8.294 1.00 91.56 186 LEU A C 1
ATOM 1476 O O . LEU A 1 186 ? 16.219 -0.298 -9.474 1.00 91.56 186 LEU A O 1
ATOM 1480 N N . GLU A 1 187 ? 17.680 -0.906 -7.899 1.00 91.94 187 GLU A N 1
ATOM 1481 C CA . GLU A 1 187 ? 18.833 -0.879 -8.810 1.00 91.94 187 GLU A CA 1
ATOM 1482 C C . GLU A 1 187 ? 18.990 -2.166 -9.618 1.00 91.94 187 GLU A C 1
ATOM 1484 O O . GLU A 1 187 ? 19.423 -2.131 -10.771 1.00 91.94 187 GLU A O 1
ATOM 1489 N N . ARG A 1 188 ? 18.702 -3.325 -9.013 1.00 91.44 188 ARG A N 1
ATOM 1490 C CA . ARG A 1 188 ? 18.938 -4.620 -9.669 1.00 91.44 188 ARG A CA 1
ATOM 1491 C C . ARG A 1 188 ? 17.711 -5.144 -10.393 1.00 91.44 188 ARG A C 1
ATOM 1493 O O . ARG A 1 188 ? 17.871 -5.748 -11.453 1.00 91.44 188 ARG A O 1
ATOM 1500 N N . TYR A 1 189 ? 16.539 -5.002 -9.786 1.00 91.38 189 TYR A N 1
ATOM 1501 C CA . TYR A 1 189 ? 15.288 -5.494 -10.359 1.00 91.38 189 TYR A CA 1
ATOM 1502 C C . TYR A 1 189 ? 14.483 -4.396 -11.059 1.00 91.38 189 TYR A C 1
ATOM 1504 O O . TYR A 1 189 ? 13.519 -4.723 -11.742 1.00 91.38 189 TYR A O 1
ATOM 1512 N N . GLU A 1 190 ? 14.909 -3.130 -10.953 1.00 91.88 190 GLU A N 1
ATOM 1513 C CA . GLU A 1 190 ? 14.264 -1.978 -11.599 1.00 91.88 190 GLU A CA 1
ATOM 1514 C C . GLU A 1 190 ? 12.768 -1.871 -11.245 1.00 91.88 190 GLU A C 1
ATOM 1516 O O . GLU A 1 190 ? 11.945 -1.466 -12.068 1.00 91.88 190 GLU A O 1
ATOM 1521 N N . ILE A 1 191 ? 12.416 -2.253 -10.010 1.00 91.75 191 ILE A N 1
ATOM 1522 C CA . ILE A 1 191 ? 11.053 -2.180 -9.481 1.00 91.75 191 ILE A CA 1
ATOM 1523 C C . ILE A 1 191 ? 10.885 -0.827 -8.776 1.00 91.75 191 ILE A C 1
ATOM 1525 O O . ILE A 1 191 ? 11.567 -0.590 -7.775 1.00 91.75 191 ILE A O 1
ATOM 1529 N N . PRO A 1 192 ? 9.996 0.063 -9.255 1.00 89.56 192 PRO A N 1
ATOM 1530 C CA . PRO A 1 192 ? 9.761 1.364 -8.639 1.00 89.56 192 PRO A CA 1
ATOM 1531 C C . PRO A 1 192 ? 8.937 1.189 -7.359 1.00 89.56 192 PRO A C 1
ATOM 1533 O O . PRO A 1 192 ? 7.718 1.039 -7.400 1.00 89.56 192 PRO A O 1
ATOM 1536 N N . ILE A 1 193 ? 9.628 1.161 -6.224 1.00 89.25 193 ILE A N 1
ATOM 1537 C CA . ILE A 1 193 ? 9.034 1.083 -4.885 1.00 89.25 193 ILE A CA 1
ATOM 1538 C C . ILE A 1 193 ? 9.098 2.448 -4.190 1.00 89.25 193 ILE A C 1
ATOM 1540 O O . ILE A 1 193 ? 9.979 3.248 -4.508 1.00 89.25 193 ILE A O 1
ATOM 1544 N N . ASP A 1 194 ? 8.278 2.664 -3.158 1.00 86.06 194 ASP A N 1
ATOM 1545 C CA . ASP A 1 194 ? 8.521 3.712 -2.158 1.00 86.06 194 ASP A CA 1
ATOM 1546 C C . ASP A 1 194 ? 9.568 3.204 -1.132 1.00 86.06 194 ASP A C 1
ATOM 1548 O O . ASP A 1 194 ? 9.259 2.366 -0.267 1.00 86.06 194 ASP A O 1
ATOM 1552 N N . PRO A 1 195 ? 10.829 3.688 -1.178 1.00 84.19 195 PRO A N 1
ATOM 1553 C CA . PRO A 1 195 ? 11.875 3.220 -0.273 1.00 84.19 195 PRO A CA 1
ATOM 1554 C C . PRO A 1 195 ? 11.628 3.639 1.183 1.00 84.19 195 PRO A C 1
ATOM 1556 O O . PRO A 1 195 ? 12.117 2.975 2.103 1.00 84.19 195 PRO A O 1
ATOM 1559 N N . VAL A 1 196 ? 10.868 4.718 1.417 1.00 83.88 196 VAL A N 1
ATOM 1560 C CA . VAL A 1 196 ? 10.547 5.206 2.765 1.00 83.88 196 VAL A CA 1
ATOM 1561 C C . VAL A 1 196 ? 9.591 4.240 3.450 1.00 83.88 196 VAL A C 1
ATOM 1563 O O . VAL A 1 196 ? 9.784 3.929 4.625 1.00 83.88 196 VAL A O 1
ATOM 1566 N N . VAL A 1 197 ? 8.598 3.720 2.721 1.00 79.94 197 VAL A N 1
ATOM 1567 C CA . VAL A 1 197 ? 7.662 2.718 3.256 1.00 79.94 197 VAL A CA 1
ATOM 1568 C C . VAL A 1 197 ? 8.400 1.468 3.725 1.00 79.94 197 VAL A C 1
ATOM 1570 O O . VAL A 1 197 ? 8.131 0.960 4.814 1.00 79.94 197 VAL A O 1
ATOM 1573 N N . THR A 1 198 ? 9.352 1.003 2.923 1.00 81.50 198 THR A N 1
ATOM 1574 C CA . THR A 1 198 ? 10.087 -0.233 3.195 1.00 81.50 198 THR A CA 1
ATOM 1575 C C . THR A 1 198 ? 11.054 -0.088 4.380 1.00 81.50 198 THR A C 1
ATOM 1577 O O . THR A 1 198 ? 11.239 -1.041 5.145 1.00 81.50 198 THR A O 1
ATOM 1580 N N . ALA A 1 199 ? 11.649 1.097 4.575 1.00 80.12 199 ALA A N 1
ATOM 1581 C CA . ALA A 1 199 ? 12.663 1.352 5.604 1.00 80.12 199 ALA A CA 1
ATOM 1582 C C . ALA A 1 199 ? 12.118 1.884 6.948 1.00 80.12 199 ALA A C 1
ATOM 1584 O O . ALA A 1 199 ? 12.749 1.654 7.985 1.00 80.12 199 ALA A O 1
ATOM 1585 N N . ASP A 1 200 ? 10.959 2.554 6.978 1.00 81.44 200 ASP A N 1
ATOM 1586 C CA . ASP A 1 200 ? 10.408 3.153 8.204 1.00 81.44 200 ASP A CA 1
ATOM 1587 C C . ASP A 1 200 ? 9.596 2.158 9.051 1.00 81.44 200 ASP A C 1
ATOM 1589 O O . ASP A 1 200 ? 8.541 1.662 8.648 1.00 81.44 200 ASP A O 1
ATOM 1593 N N . ARG A 1 201 ? 10.041 1.945 10.300 1.00 73.44 201 ARG A N 1
ATOM 1594 C CA . ARG A 1 201 ? 9.371 1.040 11.249 1.00 73.44 201 ARG A CA 1
ATOM 1595 C C . ARG A 1 201 ? 7.966 1.483 11.634 1.00 73.44 201 ARG A C 1
ATOM 1597 O O . ARG A 1 201 ? 7.129 0.641 11.932 1.00 73.44 201 ARG A O 1
ATOM 1604 N N . SER A 1 202 ? 7.712 2.787 11.636 1.00 78.62 202 SER A N 1
ATOM 1605 C CA . SER A 1 202 ? 6.446 3.375 12.093 1.00 78.62 202 SER A CA 1
ATOM 1606 C C . SER A 1 202 ? 5.449 3.574 10.953 1.00 78.62 202 SER A C 1
ATOM 1608 O O . SER A 1 202 ? 4.463 4.300 11.115 1.00 78.62 202 SER A O 1
ATOM 1610 N N . ARG A 1 203 ? 5.708 2.982 9.779 1.00 87.50 203 ARG A N 1
ATOM 1611 C CA . ARG A 1 203 ? 4.870 3.208 8.609 1.00 87.50 203 ARG A CA 1
ATOM 1612 C C . ARG A 1 203 ? 3.465 2.654 8.821 1.00 87.50 203 ARG A C 1
ATOM 1614 O O . ARG A 1 203 ? 3.257 1.605 9.436 1.00 87.50 203 ARG A O 1
ATOM 1621 N N . LEU A 1 204 ? 2.497 3.389 8.285 1.00 90.31 204 LEU A N 1
ATOM 1622 C CA . LEU A 1 204 ? 1.098 3.001 8.251 1.00 90.31 204 LEU A CA 1
ATOM 1623 C C . LEU A 1 204 ? 0.744 2.520 6.846 1.00 90.31 204 LEU A C 1
ATOM 1625 O O . LEU A 1 204 ? 1.020 3.230 5.881 1.00 90.31 204 LEU A O 1
ATOM 1629 N N . LEU A 1 205 ? 0.085 1.368 6.740 1.00 91.56 205 LEU A N 1
ATOM 1630 C CA . LEU A 1 205 ? -0.482 0.883 5.481 1.00 91.56 205 LEU A CA 1
ATOM 1631 C C . LEU A 1 205 ? -1.997 0.780 5.568 1.00 91.56 205 LEU A C 1
ATOM 1633 O O . LEU A 1 205 ? -2.579 0.629 6.644 1.00 91.56 205 LEU A O 1
ATOM 1637 N N . ARG A 1 206 ? -2.645 0.900 4.410 1.00 94.31 206 ARG A N 1
ATOM 1638 C CA . ARG A 1 206 ? -4.102 0.846 4.304 1.00 94.31 206 ARG A CA 1
ATOM 1639 C C . ARG A 1 206 ? -4.606 -0.547 4.693 1.00 94.31 206 ARG A C 1
ATOM 1641 O O . ARG A 1 206 ? -4.062 -1.557 4.249 1.00 94.31 206 ARG A O 1
ATOM 1648 N N . VAL A 1 207 ? -5.641 -0.602 5.529 1.00 92.94 207 VAL A N 1
ATOM 1649 C CA . VAL A 1 207 ? -6.209 -1.857 6.045 1.00 92.94 207 VAL A CA 1
ATOM 1650 C C . VAL A 1 207 ? -6.852 -2.651 4.898 1.00 92.94 207 VAL A C 1
ATOM 1652 O O . VAL A 1 207 ? -7.711 -2.098 4.203 1.00 92.94 207 VAL A O 1
ATOM 1655 N N . PRO A 1 208 ? -6.500 -3.936 4.697 1.00 93.56 208 PRO A N 1
ATOM 1656 C CA . PRO A 1 208 ? -7.210 -4.799 3.761 1.00 93.56 208 PRO A CA 1
ATOM 1657 C C . PRO A 1 208 ? -8.715 -4.845 4.051 1.00 93.56 208 PRO A C 1
ATOM 1659 O O . PRO A 1 208 ? -9.139 -4.855 5.205 1.00 93.56 208 PRO A O 1
ATOM 1662 N N . TYR A 1 209 ? -9.513 -4.884 2.992 1.00 93.94 209 TYR A N 1
ATOM 1663 C CA . TYR A 1 209 ? -10.977 -4.794 2.962 1.00 93.94 209 TYR A CA 1
ATOM 1664 C C . TYR A 1 209 ? -11.572 -3.432 3.354 1.00 93.94 209 TYR A C 1
ATOM 1666 O O . TYR A 1 209 ? -12.793 -3.301 3.452 1.00 93.94 209 TYR A O 1
ATOM 1674 N N . SER A 1 210 ? -10.745 -2.399 3.546 1.00 93.81 210 SER A N 1
ATOM 1675 C CA . SER A 1 210 ? -11.227 -1.016 3.637 1.00 93.81 210 SER A CA 1
ATOM 1676 C C . SER A 1 210 ? -11.478 -0.408 2.251 1.00 93.81 210 SER A C 1
ATOM 1678 O O . SER A 1 210 ? -11.058 -0.947 1.224 1.00 93.81 210 SER A O 1
ATOM 1680 N N . LEU A 1 2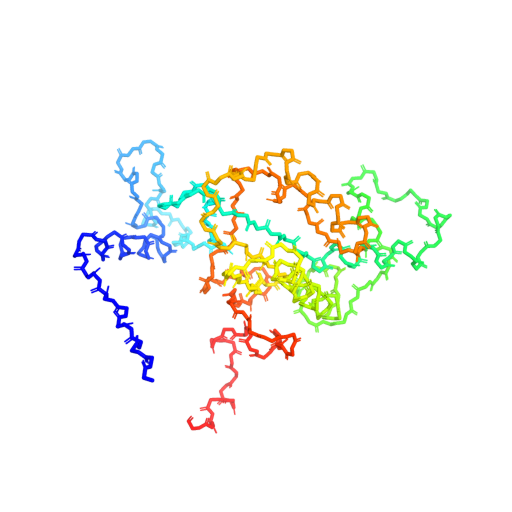11 ? -12.179 0.728 2.215 1.00 93.31 211 LEU A N 1
ATOM 1681 C CA . LEU A 1 211 ? -12.373 1.508 0.996 1.00 93.31 211 LEU A CA 1
ATOM 1682 C C . LEU A 1 211 ? -11.233 2.523 0.842 1.00 93.31 211 LEU A C 1
ATOM 1684 O O . LEU A 1 211 ? -10.953 3.297 1.757 1.00 93.31 211 LEU A O 1
ATOM 1688 N N . HIS A 1 212 ? -10.618 2.572 -0.337 1.00 92.88 212 HIS A N 1
ATOM 1689 C CA . HIS A 1 212 ? -9.857 3.736 -0.773 1.00 92.88 212 HIS A CA 1
ATOM 1690 C C . HIS A 1 212 ? -10.835 4.755 -1.364 1.00 92.88 212 HIS A C 1
ATOM 1692 O O . HIS A 1 212 ? -11.239 4.625 -2.521 1.00 92.88 212 HIS A O 1
ATOM 1698 N N . ALA A 1 213 ? -11.246 5.752 -0.574 1.00 89.50 213 ALA A N 1
ATOM 1699 C CA . ALA A 1 213 ? -12.332 6.659 -0.956 1.00 89.50 213 ALA A CA 1
ATOM 1700 C C . ALA A 1 213 ? -12.016 7.490 -2.212 1.00 89.50 213 ALA A C 1
ATOM 1702 O O . ALA A 1 213 ? -12.895 7.684 -3.042 1.00 89.50 213 ALA A O 1
ATOM 1703 N N . GLU A 1 214 ? -10.760 7.909 -2.400 1.00 86.62 214 GLU A N 1
ATOM 1704 C CA . GLU A 1 214 ? -10.374 8.780 -3.528 1.00 86.62 214 GLU A CA 1
ATOM 1705 C C . GLU A 1 214 ? -10.502 8.110 -4.906 1.00 86.62 214 GLU A C 1
ATOM 1707 O O . GLU A 1 214 ? -10.784 8.786 -5.890 1.00 86.62 214 GLU A O 1
ATOM 1712 N N . VAL A 1 215 ? -10.349 6.782 -4.985 1.00 87.88 215 VAL A N 1
ATOM 1713 C CA . VAL A 1 215 ? -10.501 6.013 -6.237 1.00 87.88 215 VAL A CA 1
ATOM 1714 C C . VAL A 1 215 ? -11.700 5.065 -6.210 1.00 87.88 215 VAL A C 1
ATOM 1716 O O . VAL A 1 215 ? -11.942 4.330 -7.166 1.00 87.88 215 VAL A O 1
ATOM 1719 N N . CYS A 1 216 ? -12.474 5.077 -5.121 1.00 89.81 216 CYS A N 1
ATOM 1720 C CA . CYS A 1 216 ? -13.632 4.215 -4.904 1.00 89.81 216 CYS A CA 1
ATOM 1721 C C . CYS A 1 216 ? -13.338 2.732 -5.199 1.00 89.81 216 CYS A C 1
ATOM 1723 O O . CYS A 1 216 ? -14.043 2.093 -5.988 1.00 89.81 216 CYS A O 1
ATOM 1725 N N . ARG A 1 217 ? -12.279 2.186 -4.590 1.00 91.88 217 ARG A N 1
ATOM 1726 C CA . ARG A 1 217 ? -11.904 0.768 -4.714 1.00 91.88 217 ARG A CA 1
ATOM 1727 C C . ARG A 1 217 ? -11.707 0.101 -3.365 1.00 91.88 217 ARG A C 1
ATOM 1729 O O . ARG A 1 217 ? -11.258 0.729 -2.408 1.00 91.88 217 ARG A O 1
ATOM 1736 N N . VAL A 1 218 ? -12.066 -1.176 -3.304 1.00 94.88 218 VAL A N 1
ATOM 1737 C CA . VAL A 1 218 ? -11.836 -2.032 -2.143 1.00 94.88 218 VAL A CA 1
ATOM 1738 C C . VAL A 1 218 ? -10.376 -2.469 -2.148 1.00 94.88 218 VAL A C 1
ATOM 1740 O O . VAL A 1 218 ? -9.898 -3.071 -3.108 1.00 94.88 218 VAL A O 1
ATOM 1743 N N . VAL A 1 219 ? -9.680 -2.164 -1.059 1.00 96.88 219 VAL A N 1
ATOM 1744 C CA . VAL A 1 219 ? -8.337 -2.674 -0.776 1.00 96.88 219 VAL A CA 1
ATOM 1745 C C . VAL A 1 219 ? -8.473 -4.159 -0.500 1.00 96.88 219 VAL A C 1
ATOM 1747 O O . VAL A 1 219 ? -9.284 -4.521 0.347 1.00 96.88 219 VAL A O 1
ATOM 1750 N N . GLN A 1 220 ? -7.720 -5.037 -1.150 1.00 97.31 220 GLN A N 1
ATOM 1751 C CA . GLN A 1 220 ? -7.887 -6.473 -0.901 1.00 97.31 220 GLN A CA 1
ATOM 1752 C C . GLN A 1 220 ? -6.636 -7.285 -1.221 1.00 97.31 220 GLN A C 1
ATOM 1754 O O . GLN A 1 220 ? -5.880 -6.900 -2.114 1.00 97.31 220 GLN A O 1
ATOM 1759 N N . PRO A 1 221 ? -6.405 -8.403 -0.511 1.00 98.06 221 PRO A N 1
ATOM 1760 C CA . PRO A 1 221 ? -5.448 -9.407 -0.944 1.00 98.06 221 PRO A CA 1
ATOM 1761 C C . PRO A 1 221 ? -5.758 -9.898 -2.356 1.00 98.06 221 PRO A C 1
ATOM 1763 O O . PRO A 1 221 ? -6.925 -10.082 -2.702 1.00 98.06 221 PRO A O 1
ATOM 1766 N N . ILE A 1 222 ? -4.714 -10.121 -3.146 1.00 98.19 222 ILE A N 1
ATOM 1767 C CA . ILE A 1 222 ? -4.814 -10.633 -4.511 1.00 98.19 222 ILE A CA 1
ATOM 1768 C C . ILE A 1 222 ? -3.884 -11.834 -4.679 1.00 98.19 222 ILE A C 1
ATOM 1770 O O . ILE A 1 222 ? -2.762 -11.851 -4.181 1.00 98.19 222 ILE A O 1
ATOM 1774 N N . GLU A 1 223 ? -4.357 -12.848 -5.400 1.00 96.38 223 GLU A N 1
ATOM 1775 C CA . GLU A 1 223 ? -3.666 -14.143 -5.523 1.00 96.38 223 GLU A CA 1
ATOM 1776 C C . GLU A 1 223 ? -3.006 -14.343 -6.896 1.00 96.38 223 GLU A C 1
ATOM 1778 O O . GLU A 1 223 ? -2.228 -15.279 -7.097 1.00 96.38 223 GLU A O 1
ATOM 1783 N N . SER A 1 224 ? -3.322 -13.481 -7.868 1.00 96.75 224 SER A N 1
ATOM 1784 C CA . SER A 1 224 ? -2.843 -13.596 -9.243 1.00 96.75 224 SER A CA 1
ATOM 1785 C C . SER A 1 224 ? -2.527 -12.235 -9.869 1.00 96.75 224 SER A C 1
ATOM 1787 O O . SER A 1 224 ? -3.284 -11.290 -9.640 1.00 96.75 224 SER A O 1
ATOM 1789 N N . PRO A 1 225 ? -1.494 -12.144 -10.733 1.00 96.69 225 PRO A N 1
ATOM 1790 C CA . PRO A 1 225 ? -1.243 -10.945 -11.533 1.00 96.69 225 PRO A CA 1
ATOM 1791 C C . PRO A 1 225 ? -2.341 -10.671 -12.571 1.00 96.69 225 PRO A C 1
ATOM 1793 O O . PRO A 1 225 ? -2.376 -9.600 -13.157 1.00 96.69 225 PRO A O 1
ATOM 1796 N N . ALA A 1 226 ? -3.252 -11.624 -12.803 1.00 95.81 226 ALA A N 1
ATOM 1797 C CA . ALA A 1 226 ? -4.408 -11.449 -13.681 1.00 95.81 226 ALA A CA 1
ATOM 1798 C C . ALA A 1 226 ? -5.586 -10.701 -13.022 1.00 95.81 226 ALA A C 1
ATOM 1800 O O . ALA A 1 226 ? -6.644 -10.607 -13.639 1.00 95.81 226 ALA A O 1
ATOM 1801 N N . PHE A 1 227 ? -5.427 -10.231 -11.780 1.00 96.25 227 PHE A N 1
ATOM 1802 C CA . PHE A 1 227 ? -6.447 -9.479 -11.055 1.00 96.25 227 PHE A CA 1
ATOM 1803 C C . PHE A 1 227 ? -6.827 -8.192 -11.795 1.00 96.25 227 PHE A C 1
ATOM 1805 O O . PHE A 1 227 ? -5.960 -7.368 -12.083 1.00 96.25 227 PHE A O 1
ATOM 1812 N N . ASP A 1 228 ? -8.121 -7.992 -12.049 1.00 93.19 228 ASP A N 1
ATOM 1813 C CA . ASP A 1 228 ? -8.634 -6.781 -12.682 1.00 93.19 228 ASP A CA 1
ATOM 1814 C C . ASP A 1 228 ? -9.307 -5.841 -11.656 1.00 93.19 228 ASP A C 1
ATOM 1816 O O . ASP A 1 228 ? -10.470 -6.043 -11.279 1.00 93.19 228 ASP A O 1
ATOM 1820 N N . PRO A 1 229 ? -8.648 -4.739 -11.243 1.00 90.62 229 PRO A N 1
ATOM 1821 C CA . PRO A 1 229 ? -9.211 -3.789 -10.282 1.00 90.62 229 PRO A CA 1
ATOM 1822 C C . PRO A 1 229 ? -10.437 -3.025 -10.809 1.00 90.62 229 PRO A C 1
ATOM 1824 O O . PRO A 1 229 ? -11.150 -2.379 -10.032 1.00 90.62 229 PRO A O 1
ATOM 1827 N N . ARG A 1 230 ? -10.708 -3.062 -12.119 1.00 87.12 230 ARG A N 1
ATOM 1828 C CA . ARG A 1 230 ? -11.889 -2.429 -12.728 1.00 87.12 230 ARG A CA 1
ATOM 1829 C C . ARG A 1 230 ? -13.170 -3.164 -12.354 1.00 87.12 230 ARG A C 1
ATOM 1831 O O . ARG A 1 230 ? -14.209 -2.524 -12.188 1.00 87.12 230 ARG A O 1
ATOM 1838 N N . THR A 1 231 ? -13.085 -4.481 -12.200 1.00 88.94 231 THR A N 1
ATOM 1839 C CA . THR A 1 231 ? -14.231 -5.351 -11.924 1.00 88.94 231 THR A CA 1
ATOM 1840 C C . THR A 1 231 ? -14.173 -5.964 -10.534 1.00 88.94 231 THR A C 1
ATOM 1842 O O . THR A 1 231 ? -15.180 -5.975 -9.839 1.00 88.94 231 THR A O 1
ATOM 1845 N N . GLU A 1 232 ? -13.005 -6.429 -10.093 1.00 93.31 232 GLU A N 1
ATOM 1846 C CA . GLU A 1 232 ? -12.864 -7.231 -8.871 1.00 93.31 232 GLU A CA 1
ATOM 1847 C C . GLU A 1 232 ? -12.708 -6.380 -7.604 1.00 93.31 232 GLU A C 1
ATOM 1849 O O . GLU A 1 232 ? -13.032 -6.828 -6.507 1.00 93.31 232 GLU A O 1
ATOM 1854 N N . ALA A 1 233 ? -12.246 -5.131 -7.730 1.00 93.31 233 ALA A N 1
ATOM 1855 C CA . ALA A 1 233 ? -12.116 -4.190 -6.609 1.00 93.31 233 ALA A CA 1
ATOM 1856 C C . ALA A 1 233 ? -13.242 -3.159 -6.519 1.00 93.31 233 ALA A C 1
ATOM 1858 O O . ALA A 1 233 ? -13.163 -2.213 -5.725 1.00 93.31 233 ALA A O 1
ATOM 1859 N N . ARG A 1 234 ? -14.287 -3.303 -7.333 1.00 91.19 234 ARG A N 1
ATOM 1860 C CA . ARG A 1 234 ? -15.421 -2.386 -7.313 1.00 91.19 234 ARG A CA 1
ATOM 1861 C C . ARG A 1 234 ? -16.305 -2.697 -6.099 1.00 91.19 234 ARG A C 1
ATOM 1863 O O . ARG A 1 234 ? -16.687 -3.845 -5.904 1.00 91.19 234 ARG A O 1
ATOM 1870 N N . PRO A 1 235 ? -16.648 -1.705 -5.263 1.00 89.50 235 PRO A N 1
ATOM 1871 C CA . PRO A 1 235 ? -17.566 -1.946 -4.162 1.00 89.50 235 PRO A CA 1
ATOM 1872 C C . PRO A 1 235 ? -18.987 -2.202 -4.682 1.00 89.50 235 PRO A C 1
ATOM 1874 O O . PRO A 1 235 ? -19.443 -1.537 -5.612 1.00 89.50 235 PRO A O 1
ATOM 1877 N N . GLN A 1 236 ? -19.716 -3.098 -4.012 1.00 87.00 236 GLN A N 1
ATOM 1878 C CA . GLN A 1 236 ? -21.058 -3.551 -4.413 1.00 87.00 236 GLN A CA 1
ATOM 1879 C C . GLN A 1 236 ? -22.062 -2.415 -4.647 1.00 87.00 236 GLN A C 1
ATOM 1881 O O . GLN A 1 236 ? -22.899 -2.495 -5.535 1.00 87.00 236 GLN A O 1
ATOM 1886 N N . PHE A 1 237 ? -21.984 -1.319 -3.884 1.00 82.94 237 PHE A N 1
ATOM 1887 C CA . PHE A 1 237 ? -22.905 -0.187 -4.054 1.00 82.94 237 PHE A CA 1
ATOM 1888 C C . PHE A 1 237 ? -22.693 0.586 -5.367 1.00 82.94 237 PHE A C 1
ATOM 1890 O O . PHE A 1 237 ? -23.519 1.427 -5.717 1.00 82.94 237 PHE A O 1
ATOM 1897 N N . LEU A 1 238 ? -21.582 0.338 -6.068 1.00 80.69 238 LEU A N 1
ATOM 1898 C CA . LEU A 1 238 ? -21.336 0.856 -7.407 1.00 80.69 238 LEU A CA 1
ATOM 1899 C C . LEU A 1 238 ? -21.727 -0.139 -8.498 1.00 80.69 238 LEU A C 1
ATOM 1901 O O . LEU A 1 238 ? -21.777 0.290 -9.646 1.00 80.69 238 LEU A O 1
ATOM 1905 N N . GLU A 1 239 ? -21.988 -1.413 -8.198 1.00 75.69 239 GLU A N 1
ATOM 1906 C CA . GLU A 1 239 ? -22.481 -2.379 -9.187 1.00 75.69 239 GLU A CA 1
ATOM 1907 C C . GLU A 1 239 ? -23.862 -1.932 -9.683 1.00 75.69 239 GLU A C 1
ATOM 1909 O O . GLU A 1 239 ? -24.745 -1.560 -8.906 1.00 75.69 239 GLU A O 1
ATOM 1914 N N . THR A 1 240 ? -24.050 -1.890 -11.000 1.00 62.53 240 THR A N 1
ATOM 1915 C CA . THR A 1 240 ? -25.313 -1.398 -11.574 1.00 62.53 240 THR A CA 1
ATOM 1916 C C . THR A 1 240 ? -26.355 -2.518 -11.489 1.00 62.53 240 THR A C 1
ATOM 1918 O O . THR A 1 240 ? -26.004 -3.672 -11.707 1.00 62.53 240 THR A O 1
ATOM 1921 N N . GLU A 1 241 ? -27.644 -2.224 -11.252 1.00 51.88 241 GLU A N 1
ATOM 1922 C CA . GLU A 1 241 ? -28.721 -3.232 -11.058 1.00 51.88 241 GLU A CA 1
ATOM 1923 C C . GLU A 1 241 ? -28.841 -4.317 -12.164 1.00 51.88 241 GLU A C 1
ATOM 1925 O O . GLU A 1 241 ? -29.524 -5.320 -11.967 1.00 51.88 241 GLU A O 1
ATOM 1930 N N . GLY A 1 242 ? -28.179 -4.159 -13.318 1.00 52.19 242 GLY A N 1
ATOM 1931 C CA . GLY A 1 242 ? -28.090 -5.176 -14.374 1.00 52.19 242 GLY A CA 1
ATOM 1932 C C . GLY A 1 242 ? -27.030 -6.272 -14.164 1.00 52.19 242 GLY A C 1
ATOM 1933 O O . GLY A 1 242 ? -27.101 -7.293 -14.841 1.00 52.19 242 GLY A O 1
ATOM 1934 N N . GLU A 1 243 ? -26.075 -6.094 -13.247 1.00 53.56 243 GLU A N 1
ATOM 1935 C CA . GLU A 1 243 ? -24.965 -7.034 -12.985 1.00 53.56 243 GLU A CA 1
ATOM 1936 C C . GLU A 1 243 ? -25.263 -7.991 -11.814 1.00 53.56 243 GLU A C 1
ATOM 1938 O O . GLU A 1 243 ? -24.717 -9.087 -11.757 1.00 53.56 243 GLU A O 1
ATOM 1943 N N . LEU A 1 244 ? -26.233 -7.656 -10.954 1.00 49.88 244 LEU A N 1
ATOM 1944 C CA . LEU A 1 244 ? -26.679 -8.469 -9.808 1.00 49.88 244 LEU A CA 1
ATOM 1945 C C . LEU A 1 244 ? -27.564 -9.675 -10.198 1.00 49.88 244 LEU A C 1
ATOM 1947 O O . LEU A 1 244 ? -28.280 -10.228 -9.363 1.00 49.88 244 LEU A O 1
ATOM 1951 N N . THR A 1 245 ? -27.564 -10.074 -11.474 1.00 43.97 245 THR A N 1
ATOM 1952 C CA . THR A 1 245 ? -28.414 -11.158 -11.993 1.00 43.97 245 THR A CA 1
ATOM 1953 C C . THR A 1 245 ? -27.624 -12.303 -12.609 1.00 43.97 245 THR A C 1
ATOM 1955 O O . THR A 1 245 ? -27.989 -12.769 -13.677 1.00 43.97 245 THR A O 1
ATOM 1958 N N . HIS A 1 246 ? -26.594 -12.815 -11.936 1.00 42.31 246 HIS A N 1
ATOM 1959 C CA . HIS A 1 246 ? -26.124 -14.180 -12.193 1.00 42.31 246 HIS A CA 1
ATOM 1960 C C . HIS A 1 246 ? -25.643 -14.863 -10.901 1.00 42.31 246 HIS A C 1
ATOM 1962 O O . HIS A 1 246 ? -24.515 -14.653 -10.477 1.00 42.31 246 HIS A O 1
ATOM 1968 N N . ASP A 1 247 ? -26.569 -15.667 -10.355 1.00 37.59 247 ASP A N 1
ATOM 1969 C CA . ASP A 1 247 ? -26.473 -16.792 -9.399 1.00 37.59 247 ASP A CA 1
ATOM 1970 C C . ASP A 1 247 ? -25.765 -16.625 -8.039 1.00 37.59 247 ASP A C 1
ATOM 1972 O O . ASP A 1 247 ? -24.517 -16.632 -7.971 1.00 37.59 247 ASP A O 1
#

Organism: NCBI:txid1930624

Sequence (247 aa):
YTTTAPITQRTDSSRGAKLDSAVSFIQSPARYDPFKGSEYALADPDLLEKSDPISDGVYYGLDNWDRSWVLAVDIDAKDIATARAERELDETDLEIKSADMSRDDALLAESEIRDADPTGYPYSFEDIDRAIEYGFETRDLFTDVFAAEETLVVYSGQGVHVYLLDEDLEYGYDEKSREVLNDLLLERYEIPIDPVVTADRSRLLRVPYSLHAEVCRVVQPIESPAFDPRTEARPQFLETEGELTHD

pLDDT: mean 79.59, std 17.03, range [30.83, 98.44]

Radius of gyration: 21.11 Å; chains: 1; bounding box: 49×67×51 Å